Protein AF-A0A1F8WLN4-F1 (afdb_monomer_lite)

Sequence (197 aa):
MEDIPQSSESMKDILDIENIVLFLWPKVLLFVFGILALLLSIFLIIKIFQFLKNRKKKILSLSPLEQSLKRLSKIGINLLINSPQPPLKLRGGKGELCHSVYFELSEILREYLDRAYSFPAMEKSTSEIKELFITNKPIALSNEIIGELVSFFEKADQIKFAGQPSDNEGIKVDMEKIKNIIICLDGLLKKDISKHS

Foldseek 3Di:
DDDDDDDDDDPDDPPDPPPPPPPCVVVVVVVVVVVVVVVVVVVVVVVVVVVVVVVVVVCVPDDLLRNLVVLLVVLVVCLVVPPDDWDPDDPDTQLVNLQVLLVSLQVSLQSSCCVLQVQNSVVDQLVVSLVCCVVVNRPLDDPVLSVVNSVSSVVSCCSNPVVDHDDPVRSVVVSVVSSVSSVVSVVSSVVVVVVVD

Secondary structure (DSSP, 8-state):
--------S---------S-HHHHHHHHHHHHHHHHHHHHHHHHHHHHHHHHHHHHHHHHTS-HHHHHHHHHHHHHHHHHHT-SS----SSSTTHHHHHHHHHHHHHHHHHHHHHHH----TTS-HHHHHHHHHHS--TT--HHHHHHHHHHHHHHHHHHHS-----HHHHHHHHHHHHHHHHHHHHHHHHHHHH--

Radius of gyration: 35.45 Å; chains: 1; bounding box: 85×56×110 Å

pLDDT: mean 76.4, std 16.71, range [37.34, 94.06]

Structure (mmCIF, N/CA/C/O backbone):
data_AF-A0A1F8WLN4-F1
#
_entry.id   AF-A0A1F8WLN4-F1
#
loop_
_atom_site.group_PDB
_atom_site.id
_atom_site.type_symbol
_atom_site.label_atom_id
_atom_site.label_alt_id
_atom_site.label_comp_id
_atom_site.label_asym_id
_atom_site.label_entity_id
_atom_site.label_seq_id
_atom_site.pdbx_PDB_ins_code
_atom_site.Cartn_x
_atom_site.Cartn_y
_atom_site.Cartn_z
_atom_site.occupancy
_atom_site.B_iso_or_equiv
_atom_site.auth_seq_id
_atom_site.auth_comp_id
_atom_site.auth_asym_id
_atom_site.auth_atom_id
_atom_site.pdbx_PDB_model_num
ATOM 1 N N . MET A 1 1 ? 66.131 10.524 -94.915 1.00 39.38 1 MET A N 1
ATOM 2 C CA . MET A 1 1 ? 65.017 11.434 -95.209 1.00 39.38 1 MET A CA 1
ATOM 3 C C . MET A 1 1 ? 63.794 10.552 -95.405 1.00 39.38 1 MET A C 1
ATOM 5 O O . MET A 1 1 ? 63.624 10.016 -96.490 1.00 39.38 1 MET A O 1
ATOM 9 N N . GLU A 1 2 ? 63.225 10.028 -94.312 1.00 43.66 2 GLU A N 1
ATOM 10 C CA . GLU A 1 2 ? 62.255 10.722 -93.415 1.00 43.66 2 GLU A CA 1
ATOM 11 C C . GLU A 1 2 ? 60.935 10.946 -94.179 1.00 43.66 2 GLU A C 1
ATOM 13 O O . GLU A 1 2 ? 60.970 11.536 -95.251 1.00 43.66 2 GLU A O 1
ATOM 18 N N . ASP A 1 3 ? 59.752 10.470 -93.777 1.00 46.53 3 ASP A N 1
ATOM 19 C CA . ASP A 1 3 ? 59.276 9.909 -92.505 1.00 46.53 3 ASP A CA 1
ATOM 20 C C . ASP A 1 3 ? 58.036 9.005 -92.716 1.00 46.53 3 ASP A C 1
ATOM 22 O O . ASP A 1 3 ? 57.277 9.162 -93.671 1.00 46.53 3 ASP A O 1
ATOM 26 N N . ILE A 1 4 ? 57.824 8.072 -91.781 1.00 48.16 4 ILE A N 1
ATOM 27 C CA . ILE A 1 4 ? 56.583 7.307 -91.509 1.00 48.16 4 ILE A CA 1
ATOM 28 C C . ILE A 1 4 ? 55.857 8.100 -90.386 1.00 48.16 4 ILE A C 1
ATOM 30 O O . ILE A 1 4 ? 56.563 8.539 -89.477 1.00 48.16 4 ILE A O 1
ATOM 34 N N . PRO A 1 5 ? 54.505 8.270 -90.356 1.00 48.41 5 PRO A N 1
ATOM 35 C CA . PRO A 1 5 ? 53.699 7.131 -89.940 1.00 48.41 5 PRO A CA 1
ATOM 36 C C . PRO A 1 5 ? 52.283 6.899 -90.470 1.00 48.41 5 PRO A C 1
ATOM 38 O O . PRO A 1 5 ? 51.483 7.783 -90.751 1.00 48.41 5 PRO A O 1
ATOM 41 N N . GLN A 1 6 ? 52.010 5.592 -90.482 1.00 50.81 6 GLN A N 1
ATOM 42 C CA . GLN A 1 6 ? 50.723 4.930 -90.351 1.00 50.81 6 GLN A CA 1
ATOM 43 C C . GLN A 1 6 ? 49.956 5.397 -89.103 1.00 50.81 6 GLN A C 1
ATOM 45 O O . GLN A 1 6 ? 50.504 5.414 -88.005 1.00 50.81 6 GLN A O 1
ATOM 50 N N . SER A 1 7 ? 48.647 5.596 -89.223 1.00 45.06 7 SER A N 1
ATOM 51 C CA . SER A 1 7 ? 47.646 4.616 -88.765 1.00 45.06 7 SER A CA 1
ATOM 52 C C . SER A 1 7 ? 46.314 5.279 -88.399 1.00 45.06 7 SER A C 1
ATOM 54 O O . SER A 1 7 ? 46.259 6.380 -87.858 1.00 45.06 7 SER A O 1
ATOM 56 N N . SER A 1 8 ? 45.250 4.520 -88.671 1.00 45.66 8 SER A N 1
ATOM 57 C CA . SER A 1 8 ? 43.902 4.616 -88.101 1.00 45.66 8 SER A CA 1
ATOM 58 C C . SER A 1 8 ? 43.092 5.891 -88.364 1.00 45.66 8 SER A C 1
ATOM 60 O O . SER A 1 8 ? 42.909 6.735 -87.492 1.00 45.66 8 SER A O 1
ATOM 62 N N . GLU A 1 9 ? 42.441 5.920 -89.530 1.00 55.75 9 GLU A N 1
ATOM 63 C CA . GLU A 1 9 ? 41.018 6.277 -89.559 1.00 55.75 9 GLU A CA 1
ATOM 64 C C . GLU A 1 9 ? 40.248 5.381 -88.569 1.00 55.75 9 GLU A C 1
ATOM 66 O O . GLU A 1 9 ? 40.586 4.210 -88.391 1.00 55.75 9 GLU A O 1
ATOM 71 N N . SER A 1 10 ? 39.196 5.926 -87.954 1.00 52.31 10 SER A N 1
ATOM 72 C CA . SER A 1 10 ? 38.382 5.320 -86.889 1.00 52.31 10 SER A CA 1
ATOM 73 C C . SER A 1 10 ? 38.972 5.414 -85.473 1.00 52.31 10 SER A C 1
ATOM 75 O O . SER A 1 10 ? 39.131 4.412 -84.769 1.00 52.31 10 SER A O 1
ATOM 77 N N . MET A 1 11 ? 39.136 6.642 -84.976 1.00 49.78 11 MET A N 1
ATOM 78 C CA . MET A 1 11 ? 38.831 6.867 -83.562 1.00 49.78 11 MET A CA 1
ATOM 79 C C . MET A 1 11 ? 37.316 6.749 -83.388 1.00 49.78 11 MET A C 1
ATOM 81 O O . MET A 1 11 ? 36.548 7.513 -83.969 1.00 49.78 11 MET A O 1
ATOM 85 N N . LYS A 1 12 ? 36.901 5.728 -82.636 1.00 52.25 12 LYS A N 1
ATOM 86 C CA . LYS A 1 12 ? 35.524 5.551 -82.180 1.00 52.25 12 LYS A CA 1
ATOM 87 C C . LYS A 1 12 ? 35.079 6.806 -81.442 1.00 52.25 12 LYS A C 1
ATOM 89 O O . LYS A 1 12 ? 35.790 7.279 -80.559 1.00 52.25 12 LYS A O 1
ATOM 94 N N . ASP A 1 13 ? 33.889 7.252 -81.819 1.00 55.62 13 ASP A N 1
ATOM 95 C CA . ASP A 1 13 ? 33.023 8.169 -81.095 1.00 55.62 13 ASP A CA 1
ATOM 96 C C . ASP A 1 13 ? 33.215 7.983 -79.581 1.00 55.62 13 ASP A C 1
ATOM 98 O O . ASP A 1 13 ? 32.913 6.920 -79.021 1.00 55.62 13 ASP A O 1
ATOM 102 N N . ILE A 1 14 ? 33.830 8.972 -78.934 1.00 54.84 14 ILE A N 1
ATOM 103 C CA . ILE A 1 14 ? 33.921 8.999 -77.480 1.00 54.84 14 ILE A CA 1
ATOM 104 C C . ILE A 1 14 ? 32.520 9.396 -77.046 1.00 54.84 14 ILE A C 1
ATOM 106 O O . ILE A 1 14 ? 32.170 10.571 -77.088 1.00 54.84 14 ILE A O 1
ATOM 110 N N . LEU A 1 15 ? 31.710 8.392 -76.707 1.00 59.88 15 LEU A N 1
ATOM 111 C CA . LEU A 1 15 ? 30.407 8.592 -76.088 1.00 59.88 15 LEU A CA 1
ATOM 112 C C . LEU A 1 15 ? 30.557 9.627 -74.976 1.00 59.88 15 LEU A C 1
ATOM 114 O O . LEU A 1 15 ? 31.336 9.429 -74.040 1.00 59.88 15 LEU A O 1
ATOM 118 N N . ASP A 1 16 ? 29.812 10.717 -75.117 1.00 57.31 16 ASP A N 1
ATOM 119 C CA . ASP A 1 16 ? 29.669 11.741 -74.100 1.00 57.31 16 ASP A CA 1
ATOM 120 C C . ASP A 1 16 ? 29.210 11.032 -72.818 1.00 57.31 16 ASP A C 1
ATOM 122 O O . ASP A 1 16 ? 28.123 10.446 -72.762 1.00 57.31 16 ASP A O 1
ATOM 126 N N . ILE A 1 17 ? 30.075 10.982 -71.802 1.00 61.81 17 ILE A N 1
ATOM 127 C CA . ILE A 1 17 ? 29.705 10.441 -70.495 1.00 61.81 17 ILE A CA 1
ATOM 128 C C . ILE A 1 17 ? 28.880 11.538 -69.836 1.00 61.81 17 ILE A C 1
ATOM 130 O O . ILE A 1 17 ? 29.380 12.362 -69.068 1.00 61.81 17 ILE A O 1
ATOM 134 N N . GLU A 1 18 ? 27.602 11.567 -70.204 1.00 59.31 18 GLU A N 1
ATOM 135 C CA . GLU A 1 18 ? 26.587 12.391 -69.575 1.00 59.31 18 GLU A CA 1
ATOM 136 C C . GLU A 1 18 ? 26.700 12.208 -68.053 1.00 59.31 18 GLU A C 1
ATOM 138 O O . GLU A 1 18 ? 26.890 11.093 -67.556 1.00 59.31 18 GLU A O 1
ATOM 143 N N . ASN A 1 19 ? 26.650 13.321 -67.316 1.00 58.06 19 ASN A N 1
ATOM 144 C CA . ASN A 1 19 ? 26.831 13.440 -65.865 1.00 58.06 19 ASN A CA 1
ATOM 145 C C . ASN A 1 19 ? 25.764 12.669 -65.050 1.00 58.06 19 ASN A C 1
ATOM 147 O O . ASN A 1 19 ? 25.019 13.238 -64.254 1.00 58.06 19 ASN A O 1
ATOM 151 N N . ILE A 1 20 ? 25.689 11.351 -65.202 1.00 54.50 20 ILE A N 1
ATOM 152 C CA . ILE A 1 20 ? 24.698 10.480 -64.561 1.00 54.50 20 ILE A CA 1
ATOM 153 C C . ILE A 1 20 ? 25.160 10.092 -63.145 1.00 54.50 20 ILE A C 1
ATOM 155 O O . ILE A 1 20 ? 24.349 9.794 -62.267 1.00 54.50 20 ILE A O 1
ATOM 159 N N . VAL A 1 21 ? 26.465 10.171 -62.866 1.00 54.91 21 VAL A N 1
ATOM 160 C CA . VAL A 1 21 ? 27.050 9.785 -61.571 1.00 54.91 21 VAL A CA 1
ATOM 161 C C . VAL A 1 21 ? 26.859 10.813 -60.452 1.00 54.91 21 VAL A C 1
ATOM 163 O O . VAL A 1 21 ? 26.882 10.425 -59.289 1.00 54.91 21 VAL A O 1
ATOM 166 N N . LEU A 1 22 ? 26.600 12.091 -60.744 1.00 54.12 22 LEU A N 1
ATOM 167 C CA . LEU A 1 22 ? 26.507 13.133 -59.704 1.00 54.12 22 LEU A CA 1
ATOM 168 C C . LEU A 1 22 ? 25.115 13.266 -59.053 1.00 54.12 22 LEU A C 1
ATOM 170 O O . LEU A 1 22 ? 25.001 13.838 -57.971 1.00 54.12 22 LEU A O 1
ATOM 174 N N . PHE A 1 23 ? 24.053 12.713 -59.651 1.00 55.66 23 PHE A N 1
ATOM 175 C CA . PHE A 1 23 ? 22.672 12.953 -59.197 1.00 55.66 23 PHE A CA 1
ATOM 176 C C . PHE A 1 23 ? 22.103 11.881 -58.244 1.00 55.66 23 PHE A C 1
ATOM 178 O O . PHE A 1 23 ? 21.198 12.167 -57.456 1.00 55.66 23 PHE A O 1
ATOM 185 N N . LEU A 1 24 ? 22.617 10.644 -58.274 1.00 57.72 24 LEU A N 1
ATOM 186 C CA . LEU A 1 24 ? 22.038 9.524 -57.509 1.00 57.72 24 LEU A CA 1
ATOM 187 C C . LEU A 1 24 ? 22.636 9.336 -56.106 1.00 57.72 24 LEU A C 1
ATOM 189 O O . LEU A 1 24 ? 21.955 8.824 -55.217 1.00 57.72 24 LEU A O 1
ATOM 193 N N . TRP A 1 25 ? 23.868 9.783 -55.871 1.00 65.69 25 TRP A N 1
ATOM 194 C CA . TRP A 1 25 ? 24.567 9.593 -54.596 1.00 65.69 25 TRP A CA 1
ATOM 195 C C . TRP A 1 25 ? 23.862 10.217 -53.381 1.00 65.69 25 TRP A C 1
ATOM 197 O O . TRP A 1 25 ? 23.725 9.511 -52.381 1.00 65.69 25 TRP A O 1
ATOM 207 N N . PRO A 1 26 ? 23.329 11.459 -53.420 1.00 77.25 26 PRO A N 1
ATOM 208 C CA . PRO A 1 26 ? 22.649 12.026 -52.251 1.00 77.25 26 PRO A C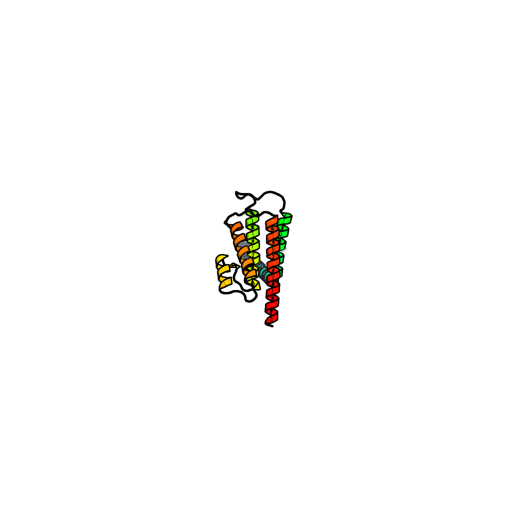A 1
ATOM 209 C C . PRO A 1 26 ? 21.343 11.293 -51.906 1.00 77.25 26 PRO A C 1
ATOM 211 O O . PRO A 1 26 ? 20.991 11.185 -50.732 1.00 77.25 26 PRO A O 1
ATOM 214 N N . LYS A 1 27 ? 20.643 10.734 -52.904 1.00 79.31 27 LYS A N 1
ATOM 215 C CA . LYS A 1 27 ? 19.419 9.944 -52.687 1.00 79.31 27 LYS A CA 1
ATOM 216 C C . LYS A 1 27 ? 19.729 8.581 -52.071 1.00 79.31 27 LYS A C 1
ATOM 218 O O . LYS A 1 27 ? 19.024 8.157 -51.160 1.00 79.31 27 LYS A O 1
ATOM 223 N N . VAL A 1 28 ? 20.804 7.928 -52.518 1.00 81.44 28 VAL A N 1
ATOM 224 C CA . VAL A 1 28 ? 21.292 6.676 -51.915 1.00 81.44 28 VAL A CA 1
ATOM 225 C C . VAL A 1 28 ? 21.735 6.914 -50.470 1.00 81.44 28 VAL A C 1
ATOM 227 O O . VAL A 1 28 ? 21.377 6.140 -49.587 1.00 81.44 28 VAL A O 1
ATOM 230 N N . LEU A 1 29 ? 22.436 8.017 -50.200 1.00 81.94 29 LEU A N 1
ATOM 231 C CA . LEU A 1 29 ? 22.879 8.376 -48.853 1.00 81.94 29 LEU A CA 1
ATOM 232 C C . LEU A 1 29 ? 21.683 8.632 -47.919 1.00 81.94 29 LEU A C 1
ATOM 234 O O . LEU A 1 29 ? 21.629 8.069 -46.828 1.00 81.94 29 LEU A O 1
ATOM 238 N N . LEU A 1 30 ? 20.675 9.389 -48.371 1.00 82.12 30 LEU A N 1
ATOM 239 C CA . LEU A 1 30 ? 19.419 9.589 -47.633 1.00 82.12 30 LEU A CA 1
ATOM 240 C C . LEU A 1 30 ? 18.671 8.278 -47.370 1.00 82.12 30 LEU A C 1
ATOM 242 O O . LEU A 1 30 ? 18.137 8.092 -46.279 1.00 82.12 30 LEU A O 1
ATOM 246 N N . PHE A 1 31 ? 18.653 7.358 -48.335 1.00 86.56 31 PHE A N 1
ATOM 247 C CA . PHE A 1 31 ? 18.027 6.048 -48.169 1.00 86.56 31 PHE A CA 1
ATOM 248 C C . PHE A 1 31 ? 18.745 5.208 -47.102 1.00 86.56 31 PHE A C 1
ATOM 250 O O . PHE A 1 31 ? 18.096 4.658 -46.213 1.00 86.56 31 PHE A O 1
ATOM 257 N N . VAL A 1 32 ? 20.082 5.181 -47.116 1.00 87.12 32 VAL A N 1
ATOM 258 C CA . VAL A 1 32 ? 20.896 4.493 -46.097 1.00 87.12 32 VAL A CA 1
ATOM 259 C C . VAL A 1 32 ? 20.683 5.104 -44.708 1.00 87.12 32 VAL A C 1
ATOM 261 O O . VAL A 1 32 ? 20.468 4.367 -43.744 1.00 87.12 32 VAL A O 1
ATOM 264 N N . PHE A 1 33 ? 20.665 6.435 -44.593 1.00 89.50 33 PHE A N 1
ATOM 265 C CA . PHE A 1 33 ? 20.349 7.118 -43.333 1.00 89.50 33 PHE A CA 1
ATOM 266 C C . PHE A 1 33 ? 18.913 6.850 -42.864 1.00 89.50 33 PHE A C 1
ATOM 268 O O . PHE A 1 33 ? 18.690 6.685 -41.666 1.00 89.50 33 PHE A O 1
ATOM 275 N N . GLY A 1 34 ? 17.953 6.746 -43.786 1.00 89.50 34 GLY A N 1
ATOM 276 C CA . GLY A 1 34 ? 16.571 6.375 -43.483 1.00 89.50 34 GLY A CA 1
ATOM 277 C C . GLY A 1 34 ? 16.460 4.970 -42.892 1.00 89.50 34 GLY A C 1
ATOM 278 O O . GLY A 1 34 ? 15.802 4.784 -41.868 1.00 89.50 34 GLY A O 1
ATOM 279 N N . ILE A 1 35 ? 17.163 3.992 -43.472 1.00 90.12 35 ILE A N 1
ATOM 280 C CA . ILE A 1 35 ? 17.227 2.623 -42.933 1.00 90.12 35 ILE A CA 1
ATOM 281 C C . ILE A 1 35 ? 17.909 2.615 -41.563 1.00 90.12 35 ILE A C 1
ATOM 283 O O . ILE A 1 35 ? 17.424 1.967 -40.636 1.00 90.12 35 ILE A O 1
ATOM 287 N N . LEU A 1 36 ? 19.007 3.356 -41.404 1.00 91.88 36 LEU A N 1
ATOM 288 C CA . LEU A 1 36 ? 19.727 3.435 -40.136 1.00 91.88 36 LEU A CA 1
ATOM 289 C C . LEU A 1 36 ? 18.862 4.060 -39.030 1.00 91.88 36 LEU A C 1
ATOM 291 O O . LEU A 1 36 ? 18.822 3.542 -37.915 1.00 91.88 36 LEU A O 1
ATOM 295 N N . ALA A 1 37 ? 18.116 5.121 -39.346 1.00 89.69 37 ALA A N 1
ATOM 296 C CA . ALA A 1 37 ? 17.169 5.750 -38.430 1.00 89.69 37 ALA A CA 1
ATOM 297 C C . ALA A 1 37 ? 16.009 4.809 -38.063 1.00 89.69 37 ALA A C 1
ATOM 299 O O . ALA A 1 37 ? 15.612 4.744 -36.897 1.00 89.69 37 ALA A O 1
ATOM 300 N N . LEU A 1 38 ? 15.503 4.033 -39.028 1.00 92.62 38 LEU A N 1
ATOM 301 C CA . LEU A 1 38 ? 14.469 3.023 -38.795 1.00 92.62 38 LEU A CA 1
ATOM 302 C C . LEU A 1 38 ? 14.967 1.923 -37.843 1.00 92.62 38 LEU A C 1
ATOM 304 O O . LEU A 1 38 ? 14.292 1.603 -36.864 1.00 92.62 38 LEU A O 1
ATOM 308 N N . LEU A 1 39 ? 16.167 1.387 -38.085 1.00 91.94 39 LEU A N 1
ATOM 309 C CA . LEU A 1 39 ? 16.792 0.372 -37.230 1.00 91.94 39 LEU A CA 1
ATOM 310 C C . LEU A 1 39 ? 17.029 0.896 -35.809 1.00 91.94 39 LEU A C 1
ATOM 312 O O . LEU A 1 39 ? 16.748 0.192 -34.837 1.00 91.94 39 LEU A O 1
ATOM 316 N N . LEU A 1 40 ? 17.490 2.142 -35.678 1.00 92.81 40 LEU A N 1
ATOM 317 C CA . LEU A 1 40 ? 17.716 2.775 -34.380 1.00 92.81 40 LEU A CA 1
ATOM 318 C C . LEU A 1 40 ? 16.400 2.990 -33.615 1.00 92.81 40 LEU A C 1
ATOM 320 O O . LEU A 1 40 ? 16.332 2.720 -32.415 1.00 92.81 40 LEU A O 1
ATOM 324 N N . SER A 1 41 ? 15.342 3.410 -34.313 1.00 87.81 41 SER A N 1
ATOM 325 C CA . SER A 1 41 ? 13.995 3.564 -33.751 1.00 87.81 41 SER A CA 1
ATOM 326 C C . SER A 1 41 ? 13.441 2.229 -33.237 1.00 87.81 41 SER A C 1
ATOM 328 O O . SER A 1 41 ? 13.020 2.129 -32.082 1.00 87.81 41 SER A O 1
ATOM 330 N N . ILE A 1 42 ? 13.544 1.160 -34.036 1.00 90.81 42 ILE A N 1
ATOM 331 C CA . ILE A 1 42 ? 13.131 -0.197 -33.641 1.00 90.81 42 ILE A CA 1
ATOM 332 C C . ILE A 1 42 ? 13.920 -0.674 -32.412 1.00 90.81 42 ILE A C 1
ATOM 334 O O . ILE A 1 42 ? 13.339 -1.201 -31.459 1.00 90.81 42 ILE A O 1
ATOM 338 N N . PHE A 1 43 ? 15.234 -0.450 -32.391 1.00 93.12 43 PHE A N 1
ATOM 339 C CA . PHE A 1 43 ? 16.090 -0.810 -31.262 1.00 93.12 43 PHE A CA 1
ATOM 340 C C . PHE A 1 43 ? 15.685 -0.093 -29.961 1.00 93.12 43 PHE A C 1
ATOM 342 O O . PHE A 1 43 ? 15.587 -0.729 -28.904 1.00 93.12 43 PHE A O 1
ATOM 349 N N . LEU A 1 44 ? 15.397 1.211 -30.034 1.00 90.94 44 LEU A N 1
ATOM 350 C CA . LEU A 1 44 ? 14.914 2.013 -28.904 1.00 90.94 44 LEU A CA 1
ATOM 351 C C . LEU A 1 44 ? 13.573 1.493 -28.370 1.00 90.94 44 LEU A C 1
ATOM 353 O O . LEU A 1 44 ? 13.432 1.301 -27.159 1.00 90.94 44 LEU A O 1
ATOM 357 N N . ILE A 1 45 ? 12.621 1.188 -29.257 1.00 87.56 45 ILE A N 1
ATOM 358 C CA . ILE A 1 45 ? 11.306 0.636 -28.891 1.00 87.56 45 ILE A CA 1
ATOM 359 C C . ILE A 1 45 ? 11.465 -0.697 -28.143 1.00 87.56 45 ILE A C 1
ATOM 361 O O . ILE A 1 45 ? 10.880 -0.880 -27.071 1.00 87.56 45 ILE A O 1
ATOM 365 N N . ILE A 1 46 ? 12.311 -1.606 -28.641 1.00 86.69 46 ILE A N 1
ATOM 366 C CA . ILE A 1 46 ? 12.586 -2.898 -27.990 1.00 86.69 46 ILE A CA 1
ATOM 367 C C . ILE A 1 46 ? 13.204 -2.693 -26.600 1.00 86.69 46 ILE A C 1
ATOM 369 O O . ILE A 1 46 ? 12.798 -3.354 -25.638 1.00 86.69 46 ILE A O 1
ATOM 373 N N . LYS A 1 47 ? 14.169 -1.777 -26.459 1.00 88.00 47 LYS A N 1
ATOM 374 C CA . LYS A 1 47 ? 14.810 -1.469 -25.169 1.00 88.00 47 LYS A CA 1
ATOM 375 C C . LYS A 1 47 ? 13.818 -0.909 -24.151 1.00 88.00 47 LYS A C 1
ATOM 377 O O . LYS A 1 47 ? 13.823 -1.364 -23.005 1.00 88.00 47 LYS A O 1
ATOM 382 N N . ILE A 1 48 ? 12.947 0.012 -24.561 1.00 81.81 48 ILE A N 1
ATOM 383 C CA . ILE A 1 48 ? 11.886 0.579 -23.714 1.00 81.81 48 ILE A CA 1
ATOM 384 C C . ILE A 1 48 ? 10.915 -0.521 -23.273 1.00 81.81 48 ILE A C 1
ATOM 386 O O . ILE A 1 48 ? 10.615 -0.644 -22.082 1.00 81.81 48 ILE A O 1
ATOM 390 N N . PHE A 1 49 ? 10.482 -1.377 -24.202 1.00 81.44 49 PHE A N 1
ATOM 391 C CA . PHE A 1 49 ? 9.559 -2.471 -23.904 1.00 81.44 49 PHE A CA 1
ATOM 392 C C . PHE A 1 49 ? 10.165 -3.494 -22.930 1.00 81.44 49 PHE A C 1
ATOM 394 O O . PHE A 1 49 ? 9.515 -3.907 -21.965 1.00 81.44 49 PHE A O 1
ATOM 401 N N . GLN A 1 50 ? 11.438 -3.860 -23.114 1.00 67.31 50 GLN A N 1
ATOM 402 C CA . GLN A 1 50 ? 12.155 -4.734 -22.181 1.00 67.31 50 GLN A CA 1
ATOM 403 C C . GLN A 1 50 ? 12.331 -4.091 -20.801 1.00 67.31 50 GLN A C 1
ATOM 405 O O . GLN A 1 50 ? 12.142 -4.764 -19.787 1.00 67.31 50 GLN A O 1
ATOM 410 N N . PHE A 1 51 ? 12.635 -2.793 -20.734 1.00 66.06 51 PHE A N 1
ATOM 411 C CA . PHE A 1 51 ? 12.762 -2.075 -19.466 1.00 66.06 51 PHE A CA 1
ATOM 412 C C . PHE A 1 51 ? 11.439 -2.064 -18.685 1.00 66.06 51 PHE A C 1
ATOM 414 O O . PHE A 1 51 ? 11.419 -2.390 -17.496 1.00 66.06 51 PHE A O 1
ATOM 421 N N . LEU A 1 52 ? 10.320 -1.789 -19.362 1.00 60.44 52 LEU A N 1
ATOM 422 C CA . LEU A 1 52 ? 8.975 -1.846 -18.778 1.00 60.44 52 LEU A CA 1
ATOM 423 C C . LEU A 1 52 ? 8.620 -3.264 -18.299 1.00 60.44 52 LEU A C 1
ATOM 425 O O . LEU A 1 52 ? 8.128 -3.434 -17.181 1.00 60.44 52 LEU A O 1
ATOM 429 N N . LYS A 1 53 ? 8.920 -4.303 -19.091 1.00 53.88 53 LYS A N 1
ATOM 430 C CA . LYS A 1 53 ? 8.674 -5.708 -18.714 1.00 53.88 53 LYS A CA 1
ATOM 431 C C . LYS A 1 53 ? 9.520 -6.142 -17.512 1.00 53.88 53 LYS A C 1
ATOM 433 O O . LYS A 1 53 ? 9.016 -6.828 -16.626 1.00 53.88 53 LYS A O 1
ATOM 438 N N . ASN A 1 54 ? 10.776 -5.707 -17.438 1.00 48.75 54 ASN A N 1
ATOM 439 C CA . ASN A 1 54 ? 11.690 -6.040 -16.341 1.00 48.75 54 ASN A CA 1
ATOM 440 C C . ASN A 1 54 ? 11.315 -5.332 -15.032 1.00 48.75 54 ASN A C 1
ATOM 442 O O . ASN A 1 54 ? 11.448 -5.924 -13.961 1.00 48.75 54 ASN A O 1
ATOM 446 N N . ARG A 1 55 ? 10.771 -4.109 -15.100 1.00 49.62 55 ARG A N 1
ATOM 447 C CA . ARG A 1 55 ? 10.165 -3.427 -13.942 1.00 49.62 55 ARG A CA 1
ATOM 448 C C . ARG A 1 55 ? 8.980 -4.224 -13.397 1.00 49.62 55 ARG A C 1
ATOM 450 O O . ARG A 1 55 ? 8.955 -4.503 -12.203 1.00 49.62 55 ARG A O 1
ATOM 457 N N . LYS A 1 56 ? 8.059 -4.652 -14.270 1.00 44.34 56 LYS A N 1
ATOM 458 C CA . LYS A 1 56 ? 6.901 -5.477 -13.885 1.00 44.34 56 LYS A CA 1
ATOM 459 C C . LYS A 1 56 ? 7.337 -6.806 -13.260 1.00 44.34 56 LYS A C 1
ATOM 461 O O . LYS A 1 56 ? 6.874 -7.136 -12.179 1.00 44.34 56 LYS A O 1
ATOM 466 N N . LYS A 1 57 ? 8.298 -7.515 -13.866 1.00 48.84 57 LYS A N 1
ATOM 467 C CA . LYS A 1 57 ? 8.852 -8.770 -13.319 1.00 48.84 57 LYS A CA 1
ATOM 468 C C . LYS A 1 57 ? 9.514 -8.596 -11.950 1.00 48.84 57 LYS A C 1
ATOM 470 O O . LYS A 1 57 ? 9.317 -9.437 -11.088 1.00 48.84 57 LYS A O 1
ATOM 475 N N . LYS A 1 58 ? 10.263 -7.509 -11.734 1.00 49.88 58 LYS A N 1
ATOM 476 C CA . LYS A 1 58 ? 10.901 -7.217 -10.438 1.00 49.88 58 LYS A CA 1
ATOM 477 C C . LYS A 1 58 ? 9.889 -6.828 -9.353 1.00 49.88 58 LYS A C 1
ATOM 479 O O . LYS A 1 58 ? 10.140 -7.045 -8.176 1.00 49.88 58 LYS A O 1
ATOM 484 N N . ILE A 1 59 ? 8.763 -6.232 -9.745 1.00 50.94 59 ILE A N 1
ATOM 485 C CA . ILE A 1 59 ? 7.639 -5.948 -8.845 1.00 50.94 59 ILE A CA 1
ATOM 486 C C . ILE A 1 59 ? 6.882 -7.242 -8.505 1.00 50.94 59 ILE A C 1
ATOM 488 O O . ILE A 1 59 ? 6.538 -7.439 -7.349 1.00 50.94 59 ILE A O 1
ATOM 492 N N . LEU A 1 60 ? 6.697 -8.137 -9.482 1.0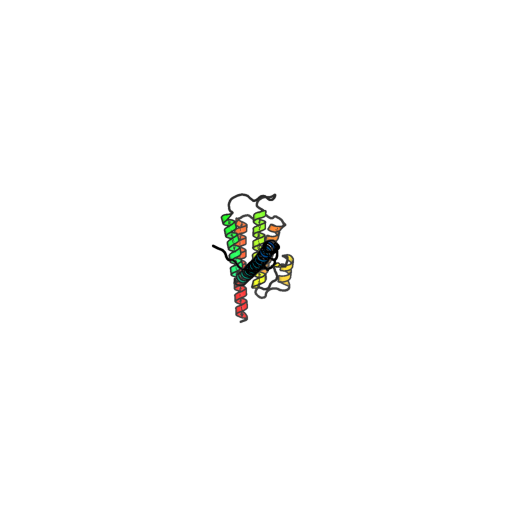0 55.22 60 LEU A N 1
ATOM 493 C CA . LEU A 1 60 ? 6.081 -9.461 -9.314 1.00 55.22 60 LEU A CA 1
ATOM 494 C C . LEU A 1 60 ? 6.964 -10.464 -8.549 1.00 55.22 60 LEU A C 1
ATOM 496 O O . LEU A 1 60 ? 6.444 -11.436 -8.019 1.00 55.22 60 LEU A O 1
ATOM 500 N N . SER A 1 61 ? 8.287 -10.264 -8.508 1.00 59.28 61 SER A N 1
ATOM 501 C CA . SER A 1 61 ? 9.213 -11.166 -7.808 1.00 59.28 61 SER A CA 1
ATOM 502 C C . SER A 1 61 ? 9.332 -10.893 -6.310 1.00 59.28 61 SER A C 1
ATOM 504 O O . SER A 1 61 ? 9.869 -11.729 -5.593 1.00 59.28 61 SER A O 1
ATOM 506 N N . LEU A 1 62 ? 8.920 -9.711 -5.843 1.00 66.81 62 LEU A N 1
ATOM 507 C CA . LEU A 1 62 ? 8.933 -9.384 -4.419 1.00 66.81 62 LEU A CA 1
ATOM 508 C C . LEU A 1 62 ? 7.659 -9.927 -3.775 1.00 66.81 62 LEU A C 1
ATOM 510 O O . LEU A 1 62 ? 6.572 -9.776 -4.334 1.00 66.81 62 LEU A O 1
ATOM 514 N N . SER A 1 63 ? 7.789 -10.511 -2.584 1.00 84.56 63 SER A N 1
ATOM 515 C CA . SER A 1 63 ? 6.619 -10.874 -1.781 1.00 84.56 63 SER A CA 1
ATOM 516 C C . SER A 1 63 ? 5.769 -9.621 -1.504 1.00 84.56 63 SER A C 1
ATOM 518 O O . SER A 1 63 ? 6.348 -8.548 -1.278 1.00 84.56 63 SER A O 1
ATOM 520 N N . PRO A 1 64 ? 4.422 -9.719 -1.484 1.00 84.81 64 PRO A N 1
ATOM 521 C CA . PRO A 1 64 ? 3.546 -8.598 -1.147 1.00 84.81 64 PRO A CA 1
ATOM 522 C C . PRO A 1 64 ? 3.971 -7.867 0.132 1.00 84.81 64 PRO A C 1
ATOM 524 O O . PRO A 1 64 ? 3.992 -6.638 0.148 1.00 84.81 64 PRO A O 1
ATOM 527 N N . LEU A 1 65 ? 4.398 -8.609 1.162 1.00 88.81 65 LEU A N 1
ATOM 528 C CA . LEU A 1 65 ? 4.917 -8.049 2.411 1.00 88.81 65 LEU A CA 1
ATOM 529 C C . LEU A 1 65 ? 6.178 -7.208 2.185 1.00 88.81 65 LEU A C 1
ATOM 531 O O . LEU A 1 65 ? 6.254 -6.061 2.621 1.00 88.81 65 LEU A O 1
ATOM 535 N N . GLU A 1 66 ? 7.176 -7.772 1.505 1.00 87.31 66 GLU A N 1
ATOM 536 C CA . GLU A 1 66 ? 8.467 -7.111 1.292 1.00 87.31 66 GLU A CA 1
ATOM 537 C C . GLU A 1 66 ? 8.294 -5.812 0.499 1.00 87.31 66 GLU A C 1
ATOM 539 O O . GLU A 1 66 ? 8.896 -4.783 0.817 1.00 87.31 66 GLU A O 1
ATOM 544 N N . GLN A 1 67 ? 7.427 -5.837 -0.513 1.00 88.12 67 GLN A N 1
ATOM 545 C CA . GLN A 1 67 ? 7.166 -4.678 -1.353 1.00 88.12 67 GLN A CA 1
ATOM 546 C C . GLN A 1 67 ? 6.442 -3.571 -0.568 1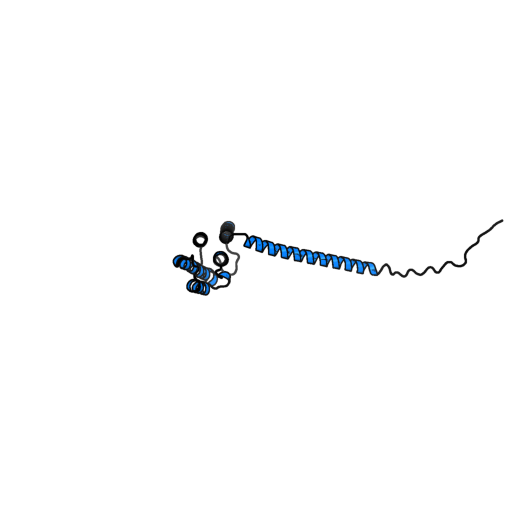.00 88.12 67 GLN A C 1
ATOM 548 O O . GLN A 1 67 ? 6.861 -2.411 -0.643 1.00 88.12 67 GLN A O 1
ATOM 553 N N . SER A 1 68 ? 5.458 -3.919 0.267 1.00 88.56 68 SER A N 1
ATOM 554 C CA . SER A 1 68 ? 4.776 -2.960 1.143 1.00 88.56 68 SER A CA 1
ATOM 555 C C . SER A 1 68 ? 5.703 -2.362 2.204 1.00 88.56 68 SER A C 1
ATOM 557 O O . SER A 1 68 ? 5.746 -1.140 2.359 1.00 88.56 68 SER A O 1
ATOM 559 N N . LEU A 1 69 ? 6.520 -3.179 2.879 1.00 89.31 69 LEU A N 1
ATOM 560 C CA . LEU A 1 69 ? 7.494 -2.699 3.871 1.00 89.31 69 LEU A CA 1
ATOM 561 C C . LEU A 1 69 ? 8.546 -1.780 3.245 1.00 89.31 69 LEU A C 1
ATOM 563 O O . LEU A 1 69 ? 8.916 -0.761 3.830 1.00 89.31 69 LEU A O 1
ATOM 567 N N . LYS A 1 70 ? 9.003 -2.097 2.031 1.00 88.50 70 LYS A N 1
ATOM 568 C CA . LYS A 1 70 ? 9.944 -1.258 1.285 1.00 88.50 70 LYS A CA 1
ATOM 569 C C . LYS A 1 70 ? 9.343 0.089 0.883 1.00 88.50 70 LYS A C 1
ATOM 571 O O . LYS A 1 70 ? 10.053 1.094 0.866 1.00 88.50 70 LYS A O 1
ATOM 576 N N . ARG A 1 71 ? 8.056 0.132 0.525 1.00 88.12 71 ARG A N 1
ATOM 577 C CA . ARG A 1 71 ? 7.364 1.397 0.236 1.00 88.12 71 ARG A CA 1
ATOM 578 C C . ARG A 1 71 ? 7.170 2.220 1.511 1.00 88.12 71 ARG A C 1
ATOM 580 O O . ARG A 1 71 ? 7.503 3.401 1.506 1.00 88.12 71 ARG A O 1
ATOM 587 N N . LEU A 1 72 ? 6.754 1.595 2.614 1.00 87.50 72 LEU A N 1
ATOM 588 C CA . LEU A 1 72 ? 6.631 2.263 3.917 1.00 87.50 72 LEU A CA 1
ATOM 589 C C . LEU A 1 72 ? 7.958 2.859 4.396 1.00 87.50 72 LEU A C 1
ATOM 591 O O . LEU A 1 72 ? 7.998 4.012 4.825 1.00 87.50 72 LEU A O 1
ATOM 595 N N . SER A 1 73 ? 9.062 2.115 4.285 1.00 85.19 73 SER A N 1
ATOM 596 C CA . SER A 1 73 ? 10.377 2.623 4.688 1.00 85.19 73 SER A CA 1
ATOM 597 C C . SER A 1 73 ? 10.817 3.812 3.836 1.00 85.19 73 SER A C 1
ATOM 599 O O . SER A 1 73 ? 11.370 4.773 4.368 1.00 85.19 73 SER A O 1
ATOM 601 N N . LYS A 1 74 ? 10.501 3.809 2.535 1.00 84.75 74 LYS A N 1
ATOM 602 C CA . LYS A 1 74 ? 10.755 4.946 1.644 1.00 84.75 74 LYS A CA 1
ATOM 603 C C . LYS A 1 74 ? 9.983 6.199 2.072 1.00 84.75 74 LYS A C 1
ATOM 605 O O . LYS A 1 74 ? 10.572 7.277 2.072 1.00 84.75 74 LYS A O 1
ATOM 610 N N . ILE A 1 75 ? 8.714 6.068 2.469 1.00 80.88 75 ILE A N 1
ATOM 611 C CA . ILE A 1 75 ? 7.933 7.188 3.027 1.00 80.88 75 ILE A CA 1
ATOM 612 C C . ILE A 1 75 ? 8.619 7.724 4.284 1.00 80.88 75 ILE A C 1
ATOM 614 O O . ILE A 1 75 ? 8.824 8.929 4.401 1.00 80.88 75 ILE A O 1
ATOM 618 N N . GLY A 1 76 ? 9.031 6.835 5.191 1.00 73.31 76 GLY A N 1
ATOM 619 C CA . GLY A 1 76 ? 9.690 7.219 6.440 1.00 73.31 76 GLY A CA 1
ATOM 620 C C . GLY A 1 76 ? 10.990 7.979 6.187 1.00 73.31 76 GLY A C 1
ATOM 621 O O . GLY A 1 76 ? 11.204 9.044 6.754 1.00 73.31 76 GLY A O 1
ATOM 622 N N . ILE A 1 77 ? 11.820 7.487 5.266 1.00 65.56 77 ILE A N 1
ATOM 623 C CA . ILE A 1 77 ? 13.059 8.154 4.845 1.00 65.56 77 ILE A CA 1
ATOM 624 C C . ILE A 1 77 ? 12.760 9.526 4.230 1.00 65.56 77 ILE A C 1
ATOM 626 O O . ILE A 1 77 ? 13.411 10.501 4.588 1.00 65.56 77 ILE A O 1
ATOM 630 N N . ASN A 1 78 ? 11.758 9.634 3.355 1.00 70.38 78 ASN A N 1
ATOM 631 C CA . ASN A 1 78 ? 11.371 10.914 2.759 1.00 70.38 78 ASN A CA 1
ATOM 632 C C . ASN A 1 78 ? 10.867 11.911 3.812 1.00 70.38 78 ASN A C 1
ATOM 634 O O . ASN A 1 78 ? 11.187 13.092 3.727 1.00 70.38 78 ASN A O 1
ATOM 638 N N . LEU A 1 79 ? 10.114 11.451 4.814 1.00 72.00 79 LEU A N 1
ATOM 639 C CA . LEU A 1 79 ? 9.678 12.283 5.936 1.00 72.00 79 LEU A CA 1
ATOM 640 C C . LEU A 1 79 ? 10.854 12.739 6.804 1.00 72.00 79 LEU A C 1
ATOM 642 O O . LEU A 1 79 ? 10.857 13.876 7.261 1.00 72.00 79 LEU A O 1
ATOM 646 N N . LEU A 1 80 ? 11.852 11.880 7.023 1.00 62.91 80 LEU A N 1
ATOM 647 C CA . LEU A 1 80 ? 13.052 12.217 7.792 1.00 62.91 80 LEU A CA 1
ATOM 648 C C . LEU A 1 80 ? 13.957 13.206 7.045 1.00 62.91 80 LEU A C 1
ATOM 650 O O . LEU A 1 80 ? 14.417 14.173 7.643 1.00 62.91 80 LEU A O 1
ATOM 654 N N . ILE A 1 81 ? 14.192 12.986 5.747 1.00 61.03 81 ILE A N 1
ATOM 655 C CA . ILE A 1 81 ? 15.059 13.836 4.913 1.00 61.03 81 ILE A CA 1
ATOM 656 C C . ILE A 1 81 ? 14.421 15.209 4.672 1.00 61.03 81 ILE A C 1
ATOM 658 O O . ILE A 1 81 ? 15.115 16.220 4.714 1.00 61.03 81 ILE A O 1
ATOM 662 N N . ASN A 1 82 ? 13.104 15.267 4.454 1.00 61.59 82 ASN A N 1
ATOM 663 C CA . ASN A 1 82 ? 12.396 16.518 4.155 1.00 61.59 82 ASN A CA 1
ATOM 664 C C . ASN A 1 82 ? 11.899 17.259 5.411 1.00 61.59 82 ASN A C 1
ATOM 666 O O . ASN A 1 82 ? 11.081 18.172 5.313 1.00 61.59 82 ASN A O 1
ATOM 670 N N . SER A 1 83 ? 12.374 16.877 6.595 1.00 53.44 83 SER A N 1
ATOM 671 C CA . SER A 1 83 ? 12.056 17.536 7.861 1.00 53.44 83 SER A CA 1
ATOM 672 C C . SER A 1 83 ? 13.323 18.247 8.353 1.00 53.44 83 SER A C 1
ATOM 674 O O . SER A 1 83 ? 14.115 17.604 9.039 1.00 53.44 83 SER A O 1
ATOM 676 N N . PRO A 1 84 ? 13.580 19.527 7.994 1.00 52.38 84 PRO A N 1
ATOM 677 C CA . PRO A 1 84 ? 12.653 20.656 8.158 1.00 52.38 84 PRO A CA 1
ATOM 678 C C . PRO A 1 84 ? 12.556 21.602 6.936 1.00 52.38 84 PRO A C 1
ATOM 680 O O . PRO A 1 84 ? 13.501 21.702 6.163 1.00 52.38 84 PRO A O 1
ATOM 683 N N . GLN A 1 85 ? 11.447 22.358 6.848 1.00 40.47 85 GLN A N 1
ATOM 684 C CA . GLN A 1 85 ? 11.218 23.683 6.204 1.00 40.47 85 GLN A CA 1
ATOM 685 C C . GLN A 1 85 ? 9.861 23.724 5.446 1.00 40.47 85 GLN A C 1
ATOM 687 O O . GLN A 1 85 ? 9.395 22.699 4.951 1.00 40.47 85 GLN A O 1
ATOM 692 N N . PRO A 1 86 ? 9.162 24.881 5.437 1.00 42.44 86 PRO A N 1
ATOM 693 C CA . PRO A 1 86 ? 7.732 25.005 5.128 1.00 42.44 86 PRO A CA 1
ATOM 694 C C . PRO A 1 86 ? 7.419 24.842 3.622 1.00 42.44 86 PRO A C 1
ATOM 696 O O . PRO A 1 86 ? 8.324 24.841 2.792 1.00 42.44 86 PRO A O 1
ATOM 699 N N . PRO A 1 87 ? 6.135 24.660 3.259 1.00 40.50 87 PRO A N 1
ATOM 700 C CA . PRO A 1 87 ? 5.723 23.821 2.143 1.00 40.50 87 PRO A CA 1
ATOM 701 C C . PRO A 1 87 ? 5.943 24.484 0.784 1.00 40.50 87 PRO A C 1
ATOM 703 O O . PRO A 1 87 ? 5.800 25.702 0.638 1.00 40.50 87 PRO A O 1
ATOM 706 N N . LEU A 1 88 ? 6.199 23.647 -0.227 1.00 39.50 88 LEU A N 1
ATOM 707 C CA . LEU A 1 88 ? 5.878 23.969 -1.614 1.00 39.50 88 LEU A CA 1
ATOM 708 C C . LEU A 1 88 ? 4.422 24.430 -1.633 1.00 39.50 88 LEU A C 1
ATOM 710 O O . LEU A 1 88 ? 3.520 23.691 -1.273 1.00 39.50 88 LEU A O 1
ATOM 714 N N . LYS A 1 89 ? 4.235 25.717 -1.912 1.00 37.34 89 LYS A N 1
ATOM 715 C CA . LYS A 1 89 ? 2.951 26.397 -1.848 1.00 37.34 89 LYS A CA 1
ATOM 716 C C . LYS A 1 89 ? 2.107 25.989 -3.052 1.00 37.34 89 LYS A C 1
ATOM 718 O O . LYS A 1 89 ? 2.281 26.568 -4.122 1.00 37.34 89 LYS A O 1
ATOM 723 N N . LEU A 1 90 ? 1.089 25.165 -2.845 1.00 39.78 90 LEU A N 1
ATOM 724 C CA . LEU A 1 90 ? -0.212 25.444 -3.444 1.00 39.78 90 LEU A CA 1
ATOM 725 C C . LEU A 1 90 ? -1.152 25.845 -2.309 1.00 39.78 90 LEU A C 1
ATOM 727 O O . LEU A 1 90 ? -1.606 25.039 -1.515 1.00 39.78 90 LEU A O 1
ATOM 731 N N . ARG A 1 91 ? -1.376 27.155 -2.191 1.00 40.38 91 ARG A N 1
ATOM 732 C CA . ARG A 1 91 ? -2.539 27.760 -1.521 1.00 40.38 91 ARG A CA 1
ATOM 733 C C . ARG A 1 91 ? -3.022 27.086 -0.207 1.00 40.38 91 ARG A C 1
ATOM 735 O O . ARG A 1 91 ? -4.218 26.923 -0.027 1.00 40.38 91 ARG A O 1
ATOM 742 N N . GLY A 1 92 ? -2.130 26.757 0.735 1.00 41.59 92 GLY A N 1
ATOM 743 C CA . GLY A 1 92 ? -2.508 26.329 2.097 1.00 41.59 92 GLY A CA 1
ATOM 744 C C . GLY A 1 92 ? -1.489 25.388 2.751 1.00 41.59 92 GLY A C 1
ATOM 745 O O . GLY A 1 92 ? -1.256 24.289 2.272 1.00 41.59 92 GLY A O 1
ATOM 746 N N . GLY A 1 93 ? -0.836 25.816 3.837 1.00 48.97 93 GLY A N 1
ATOM 747 C CA . GLY A 1 93 ? 0.285 25.086 4.445 1.00 48.97 93 GLY A CA 1
ATOM 748 C C . GLY A 1 93 ? -0.063 23.755 5.134 1.00 48.97 93 GLY A C 1
ATOM 749 O O . GLY A 1 93 ? -1.218 23.517 5.448 1.00 48.97 93 GLY A O 1
ATOM 750 N N . LYS A 1 94 ? 0.959 22.913 5.396 1.00 52.56 94 LYS A N 1
ATOM 751 C CA . LYS A 1 94 ? 0.961 21.588 6.087 1.00 52.56 94 LYS A CA 1
ATOM 752 C C . LYS A 1 94 ? -0.020 20.502 5.581 1.00 52.56 94 LYS A C 1
ATOM 754 O O . LYS A 1 94 ? 0.319 19.324 5.673 1.00 52.56 94 LYS A O 1
ATOM 759 N N . GLY A 1 95 ? -1.167 20.854 5.006 1.00 54.72 95 GLY A N 1
ATOM 760 C CA . GLY A 1 95 ? -2.186 19.925 4.515 1.00 54.72 95 GLY A CA 1
ATOM 761 C C . GLY A 1 95 ? -1.731 19.078 3.324 1.00 54.72 95 GLY A C 1
ATOM 762 O O . GLY A 1 95 ? -2.039 17.893 3.281 1.00 54.72 95 GLY A O 1
ATOM 763 N N . GLU A 1 96 ? -0.922 19.624 2.410 1.00 64.19 96 GLU A N 1
ATOM 764 C CA . GLU A 1 96 ? -0.471 18.894 1.207 1.00 64.19 96 GLU A CA 1
ATOM 765 C C . GLU A 1 96 ? 0.481 17.724 1.514 1.00 64.19 96 GLU A C 1
ATOM 767 O O . GLU A 1 96 ? 0.430 16.670 0.870 1.00 64.19 96 GLU A O 1
ATOM 772 N N . LEU A 1 97 ? 1.331 17.869 2.538 1.00 70.75 97 LEU A N 1
ATOM 773 C CA . LEU A 1 97 ? 2.213 16.783 2.974 1.00 70.75 97 LEU A CA 1
ATOM 774 C C . LEU A 1 97 ? 1.397 15.650 3.607 1.00 70.75 97 LEU A C 1
ATOM 776 O O . LEU A 1 97 ? 1.601 14.486 3.279 1.00 70.75 97 LEU A O 1
ATOM 780 N N . CYS A 1 98 ? 0.429 15.986 4.462 1.00 72.75 98 CYS A N 1
ATOM 781 C CA . CYS A 1 98 ? -0.457 14.997 5.074 1.00 72.75 98 CYS A CA 1
ATOM 782 C C . CYS A 1 98 ? -1.271 14.267 4.003 1.00 72.75 98 CYS A C 1
ATOM 784 O O . CYS A 1 98 ? -1.316 13.041 3.986 1.00 72.75 98 CYS A O 1
ATOM 786 N N . HIS A 1 99 ? -1.839 15.018 3.060 1.00 81.00 99 HIS A N 1
ATOM 787 C CA . HIS A 1 99 ? -2.588 14.473 1.937 1.00 81.00 99 HIS A CA 1
ATOM 788 C C . HIS A 1 99 ? -1.776 13.432 1.156 1.00 81.00 99 HIS A C 1
ATOM 790 O O . HIS A 1 99 ? -2.226 12.304 0.962 1.00 81.00 99 HIS A O 1
ATOM 796 N N . SER A 1 100 ? -0.572 13.802 0.708 1.00 81.44 100 SER A N 1
ATOM 797 C CA . SER A 1 100 ? 0.283 12.920 -0.100 1.00 81.44 100 SER A CA 1
ATOM 798 C C . SER A 1 100 ? 0.724 11.668 0.659 1.00 81.44 100 SER A C 1
ATOM 800 O O . SER A 1 100 ? 0.680 10.573 0.099 1.00 81.44 100 SER A O 1
ATOM 802 N N . VAL A 1 101 ? 1.066 11.801 1.942 1.00 85.69 101 VAL A N 1
ATOM 803 C CA . VAL A 1 101 ? 1.436 10.656 2.781 1.00 85.69 101 VAL A CA 1
ATOM 804 C C . VAL A 1 101 ? 0.254 9.710 2.958 1.00 85.69 101 VAL A C 1
ATOM 806 O O . VAL A 1 101 ? 0.388 8.524 2.680 1.00 85.69 101 VAL A O 1
ATOM 809 N N . TYR A 1 102 ? -0.921 10.202 3.353 1.00 88.75 102 TYR A N 1
ATOM 810 C CA . TYR A 1 102 ? -2.092 9.343 3.556 1.00 88.75 102 TYR A CA 1
ATOM 811 C C . TYR A 1 102 ? -2.630 8.739 2.257 1.00 88.75 102 TYR A C 1
ATOM 813 O O . TYR A 1 102 ? -3.161 7.625 2.276 1.00 88.75 102 TYR A O 1
ATOM 821 N N . PHE A 1 103 ? -2.449 9.421 1.123 1.00 89.19 103 PHE A N 1
ATOM 822 C CA . PHE A 1 103 ? -2.663 8.830 -0.194 1.00 89.19 103 PHE A CA 1
ATOM 823 C C . PHE A 1 103 ? -1.748 7.616 -0.389 1.00 89.19 103 PHE A C 1
ATOM 825 O O . PHE A 1 103 ? -2.242 6.518 -0.631 1.00 89.19 103 PHE A O 1
ATOM 832 N N . GLU A 1 104 ? -0.436 7.774 -0.198 1.00 89.75 104 GLU A N 1
ATOM 833 C CA . GLU A 1 104 ? 0.521 6.681 -0.396 1.00 89.75 104 GLU A CA 1
ATOM 834 C C . GLU A 1 104 ? 0.322 5.527 0.599 1.00 89.75 104 GLU A C 1
ATOM 836 O O . GLU A 1 104 ? 0.398 4.361 0.214 1.00 89.75 104 GLU A O 1
ATOM 841 N N . LEU A 1 105 ? 0.005 5.832 1.859 1.00 91.06 105 LEU A N 1
ATOM 842 C CA . LEU A 1 105 ? -0.301 4.834 2.883 1.00 91.06 105 LEU A CA 1
ATOM 843 C C . LEU A 1 105 ? -1.548 4.009 2.536 1.00 91.06 105 LEU A C 1
ATOM 845 O O . LEU A 1 105 ? -1.530 2.785 2.675 1.00 91.06 105 LEU A O 1
ATOM 849 N N . SER A 1 106 ? -2.601 4.660 2.032 1.00 92.06 106 SER A N 1
ATOM 850 C CA . SER A 1 106 ? -3.803 3.960 1.563 1.00 92.06 106 SER A CA 1
ATOM 851 C C . SER A 1 106 ? -3.489 3.044 0.383 1.00 92.06 106 SER A C 1
ATOM 853 O O . SER A 1 106 ? -3.923 1.896 0.368 1.00 92.06 106 SER A O 1
ATOM 855 N N . GLU A 1 107 ? -2.700 3.526 -0.578 1.00 92.81 107 GLU A N 1
ATOM 856 C CA . GLU A 1 107 ? -2.297 2.749 -1.754 1.00 92.81 107 GLU A CA 1
ATOM 857 C C . GLU A 1 107 ? -1.475 1.512 -1.380 1.00 92.81 107 GLU A C 1
ATOM 859 O O . GLU A 1 107 ? -1.703 0.438 -1.927 1.00 92.81 107 GLU A O 1
ATOM 864 N N . ILE A 1 108 ? -0.547 1.627 -0.424 1.00 91.75 108 ILE A N 1
ATOM 865 C CA . ILE A 1 108 ? 0.249 0.483 0.049 1.00 91.75 108 ILE A CA 1
ATOM 866 C C . ILE A 1 108 ? -0.653 -0.608 0.629 1.00 91.75 108 ILE A C 1
ATOM 868 O O . ILE A 1 108 ? -0.440 -1.793 0.366 1.00 91.75 108 ILE A O 1
ATOM 872 N N . LEU A 1 109 ? -1.643 -0.216 1.431 1.00 92.31 109 LEU A N 1
ATOM 873 C CA . LEU A 1 109 ? -2.547 -1.164 2.068 1.00 92.31 109 LEU A CA 1
ATOM 874 C C . LEU A 1 109 ? -3.487 -1.816 1.046 1.00 92.31 109 LEU A C 1
ATOM 876 O O . LEU A 1 109 ? -3.674 -3.030 1.088 1.00 92.31 109 LEU A O 1
ATOM 880 N N . ARG A 1 110 ? -4.017 -1.040 0.090 1.00 94.00 110 ARG A N 1
ATOM 881 C CA . ARG A 1 110 ? -4.837 -1.565 -1.015 1.00 94.00 110 ARG A CA 1
ATOM 882 C C . ARG A 1 110 ? -4.053 -2.541 -1.889 1.00 94.00 110 ARG A C 1
ATOM 884 O O . ARG A 1 110 ? -4.524 -3.649 -2.113 1.00 94.00 110 ARG A O 1
ATOM 891 N N . GLU A 1 111 ? -2.842 -2.178 -2.312 1.00 91.56 111 GLU A N 1
ATOM 892 C CA . GLU A 1 111 ? -1.971 -3.046 -3.121 1.00 91.56 111 GLU A CA 1
ATOM 893 C C . GLU A 1 111 ? -1.594 -4.332 -2.368 1.00 91.56 111 GLU A C 1
ATOM 895 O O . GLU A 1 111 ? -1.480 -5.405 -2.968 1.00 91.56 111 GLU A O 1
ATOM 900 N N . TYR A 1 112 ? -1.396 -4.245 -1.048 1.00 91.44 112 TYR A N 1
ATOM 901 C CA . TYR A 1 112 ? -1.146 -5.420 -0.220 1.00 91.44 112 TYR A CA 1
ATOM 902 C C . TYR A 1 112 ? -2.355 -6.361 -0.202 1.00 91.44 112 TYR A C 1
ATOM 904 O O . TYR A 1 112 ? -2.188 -7.543 -0.491 1.00 91.44 112 TYR A O 1
ATOM 912 N N . LEU A 1 113 ? -3.555 -5.847 0.093 1.00 90.38 113 LEU A N 1
ATOM 913 C CA . LEU A 1 113 ? -4.789 -6.642 0.104 1.00 90.38 113 LEU A CA 1
ATOM 914 C C . LEU A 1 113 ? -5.052 -7.292 -1.260 1.00 90.38 113 LEU A C 1
ATOM 916 O O . LEU A 1 113 ? -5.357 -8.481 -1.325 1.00 90.38 113 LEU A O 1
ATOM 920 N N . ASP A 1 114 ? -4.847 -6.546 -2.341 1.00 89.88 114 ASP A N 1
ATOM 921 C CA . ASP A 1 114 ? -5.027 -7.031 -3.707 1.00 89.88 114 ASP A CA 1
ATOM 922 C C . ASP A 1 114 ? -4.100 -8.204 -4.018 1.00 89.88 114 ASP A C 1
ATOM 924 O O . ASP A 1 114 ? -4.545 -9.301 -4.341 1.00 89.88 114 ASP A O 1
ATOM 928 N N . ARG A 1 115 ? -2.795 -8.056 -3.791 1.00 87.50 115 ARG A N 1
ATOM 929 C CA . ARG A 1 115 ? -1.857 -9.133 -4.139 1.00 87.50 115 ARG A CA 1
ATOM 930 C C . ARG A 1 115 ? -1.828 -10.294 -3.158 1.00 87.50 115 ARG A C 1
ATOM 932 O O . ARG A 1 115 ? -1.557 -11.414 -3.578 1.00 87.50 115 ARG A O 1
ATOM 939 N N . ALA A 1 116 ? -1.998 -10.032 -1.864 1.00 86.56 116 ALA A N 1
ATOM 940 C CA . ALA A 1 116 ? -1.875 -11.057 -0.830 1.00 86.56 116 ALA A CA 1
ATOM 941 C C . ALA A 1 116 ? -3.172 -11.861 -0.669 1.00 86.56 116 ALA A C 1
ATOM 943 O O . ALA A 1 116 ? -3.114 -13.065 -0.441 1.00 86.56 116 ALA A O 1
ATOM 944 N N . TYR A 1 117 ? -4.328 -11.210 -0.825 1.00 84.31 117 TYR A N 1
ATOM 945 C CA . TYR A 1 117 ? -5.644 -11.816 -0.615 1.00 84.31 117 TYR A CA 1
ATOM 946 C C . TYR A 1 117 ? -6.489 -11.912 -1.891 1.00 84.31 117 TYR A C 1
ATOM 948 O O . TYR A 1 117 ? -7.625 -12.373 -1.814 1.00 84.31 117 TYR A O 1
ATOM 956 N N . SER A 1 118 ? -5.973 -11.494 -3.057 1.00 85.81 118 SER A N 1
ATOM 957 C CA . SER A 1 118 ? -6.772 -11.354 -4.294 1.00 85.81 118 SER A CA 1
ATOM 958 C C . SER A 1 118 ? -8.028 -10.501 -4.074 1.00 85.81 118 SER A C 1
ATOM 960 O O . SER A 1 118 ? -9.079 -10.743 -4.664 1.00 85.81 118 SER A O 1
ATOM 962 N N . PHE A 1 119 ? -7.931 -9.529 -3.161 1.00 85.38 119 PHE A N 1
ATOM 963 C CA . PHE A 1 119 ? -9.036 -8.681 -2.741 1.00 85.38 119 PHE A CA 1
ATOM 964 C C . PHE A 1 119 ? -8.942 -7.342 -3.487 1.00 85.38 119 PHE A C 1
ATOM 966 O O . PHE A 1 119 ? -8.015 -6.587 -3.197 1.00 85.38 119 PHE A O 1
ATOM 973 N N . PRO A 1 120 ? -9.865 -7.008 -4.412 1.00 86.88 120 PRO A N 1
ATOM 974 C CA . PRO A 1 120 ? -9.697 -5.936 -5.404 1.00 86.88 120 PRO A CA 1
ATOM 975 C C . PRO A 1 120 ? -9.821 -4.522 -4.802 1.00 86.88 120 PRO A C 1
ATOM 977 O O . PRO A 1 120 ? -10.682 -3.734 -5.179 1.00 86.88 120 PRO A O 1
ATOM 980 N N . ALA A 1 121 ? -8.977 -4.174 -3.833 1.00 89.25 121 ALA A N 1
ATOM 981 C CA . ALA A 1 121 ? -9.057 -2.924 -3.088 1.00 89.25 121 ALA A CA 1
ATOM 982 C C . ALA A 1 121 ? -8.604 -1.710 -3.907 1.00 89.25 121 ALA A C 1
ATOM 984 O O . ALA A 1 121 ? -9.069 -0.606 -3.648 1.00 89.25 121 ALA A O 1
ATOM 985 N N . MET A 1 122 ? -7.700 -1.890 -4.875 1.00 89.25 122 MET A N 1
ATOM 986 C CA . MET A 1 122 ? -7.166 -0.795 -5.700 1.00 89.25 122 MET A CA 1
ATOM 987 C C . MET A 1 122 ? -8.229 -0.156 -6.601 1.00 89.25 122 MET A C 1
ATOM 989 O O . MET A 1 122 ? -8.178 1.039 -6.872 1.00 89.25 122 MET A O 1
ATOM 993 N N . GLU A 1 123 ? -9.201 -0.947 -7.052 1.00 86.69 123 GLU A N 1
ATOM 994 C CA . GLU A 1 123 ? -10.257 -0.515 -7.976 1.00 86.69 123 GLU A CA 1
ATOM 995 C C . GLU A 1 123 ? -11.517 -0.031 -7.248 1.00 86.69 123 GLU A C 1
ATOM 997 O O . GLU A 1 123 ? -12.516 0.309 -7.882 1.00 86.69 123 GLU A O 1
ATOM 1002 N N . LYS A 1 124 ? -11.493 -0.038 -5.912 1.00 88.06 124 LYS A N 1
ATOM 1003 C CA . LYS A 1 124 ? -12.675 0.131 -5.073 1.00 88.06 124 LYS A CA 1
ATOM 1004 C C . LYS A 1 124 ? -12.538 1.325 -4.144 1.00 88.06 124 LYS A C 1
ATOM 1006 O O . LYS A 1 124 ? -11.496 1.570 -3.532 1.00 88.06 124 LYS A O 1
ATOM 1011 N N . SER A 1 125 ? -13.629 2.069 -4.018 1.00 92.50 125 SER A N 1
ATOM 1012 C CA . SER A 1 125 ? -13.765 3.111 -3.005 1.00 92.50 125 SER A CA 1
ATOM 1013 C C . SER A 1 125 ? -13.801 2.506 -1.599 1.00 92.50 125 SER A C 1
ATOM 1015 O O . SER A 1 125 ? -14.107 1.330 -1.416 1.00 92.50 125 SER A O 1
ATOM 1017 N N . THR A 1 126 ? -13.525 3.311 -0.572 1.00 91.88 126 THR A N 1
ATOM 1018 C CA . THR A 1 126 ? -13.556 2.857 0.829 1.00 91.88 126 THR A CA 1
ATOM 1019 C C . THR A 1 126 ? -14.920 2.279 1.229 1.00 91.88 126 THR A C 1
ATOM 1021 O O . THR A 1 126 ? -14.983 1.272 1.934 1.00 91.88 126 THR A O 1
ATOM 1024 N N . SER A 1 127 ? -16.016 2.859 0.730 1.00 90.81 127 SER A N 1
ATOM 1025 C CA . SER A 1 127 ? -17.374 2.349 0.950 1.00 90.81 127 SER A CA 1
ATOM 1026 C C . SER A 1 127 ? -17.590 0.980 0.303 1.00 90.81 127 SER A C 1
ATOM 1028 O O . SER A 1 127 ? -18.121 0.081 0.950 1.00 90.81 127 SER A O 1
ATOM 1030 N N . GLU A 1 128 ? -17.123 0.788 -0.933 1.00 90.81 128 GLU A N 1
ATOM 1031 C CA . GLU A 1 128 ? -17.201 -0.516 -1.600 1.00 90.81 128 GLU A CA 1
ATOM 1032 C C . GLU A 1 128 ? -16.286 -1.553 -0.940 1.00 90.81 128 GLU A C 1
ATOM 1034 O O . GLU A 1 128 ? -16.673 -2.709 -0.819 1.00 90.81 128 GLU A O 1
ATOM 1039 N N . ILE A 1 129 ? -15.094 -1.164 -0.470 1.00 91.38 129 ILE A N 1
ATOM 1040 C CA . ILE A 1 129 ? -14.194 -2.041 0.300 1.00 91.38 129 ILE A CA 1
ATOM 1041 C C . ILE A 1 129 ? -14.906 -2.555 1.559 1.00 91.38 129 ILE A C 1
ATOM 1043 O O . ILE A 1 129 ? -14.829 -3.742 1.874 1.00 91.38 129 ILE A O 1
ATOM 1047 N N . LYS A 1 130 ? -15.633 -1.683 2.265 1.00 91.50 130 LYS A N 1
ATOM 1048 C CA . LYS A 1 130 ? -16.420 -2.054 3.449 1.00 91.50 130 LYS A CA 1
ATOM 1049 C C . LYS A 1 130 ? -17.514 -3.068 3.112 1.00 91.50 130 LYS A C 1
ATOM 1051 O O . LYS A 1 130 ? -17.671 -4.048 3.833 1.00 91.50 130 LYS A O 1
ATOM 1056 N N . GLU A 1 131 ? -18.235 -2.864 2.015 1.00 90.44 131 GLU A N 1
ATOM 1057 C CA . GLU A 1 131 ? -19.250 -3.809 1.535 1.00 90.44 131 GLU A CA 1
ATOM 1058 C C . GLU A 1 131 ? -18.634 -5.146 1.091 1.00 90.44 131 GLU A C 1
ATOM 1060 O O . GLU A 1 131 ? -19.145 -6.220 1.419 1.00 90.44 131 GLU A O 1
ATOM 1065 N N . LEU A 1 132 ? -17.486 -5.101 0.416 1.00 88.75 132 LEU A N 1
ATOM 1066 C CA . LEU A 1 132 ? -16.712 -6.277 0.018 1.00 88.75 132 LEU A CA 1
ATOM 1067 C C . LEU A 1 132 ? -16.238 -7.089 1.225 1.00 88.75 132 LEU A C 1
ATOM 1069 O O . LEU A 1 132 ? -16.278 -8.314 1.176 1.00 88.75 132 LEU A O 1
ATOM 1073 N N . PHE A 1 133 ? -15.854 -6.448 2.329 1.00 89.31 133 PHE A N 1
ATOM 1074 C CA . PHE A 1 133 ? -15.513 -7.163 3.560 1.00 89.31 133 PHE A CA 1
ATOM 1075 C C . PHE A 1 133 ? -16.704 -7.873 4.212 1.00 89.31 133 PHE A C 1
ATOM 1077 O O . PHE A 1 133 ? -16.492 -8.822 4.962 1.00 89.31 133 PHE A O 1
ATOM 1084 N N . ILE A 1 134 ? -17.936 -7.433 3.948 1.00 86.31 134 ILE A N 1
ATOM 1085 C CA . ILE A 1 134 ? -19.156 -8.077 4.454 1.00 86.31 134 ILE A CA 1
ATOM 1086 C C . ILE A 1 134 ? -19.552 -9.246 3.547 1.00 86.31 134 ILE A C 1
ATOM 1088 O O . ILE A 1 134 ? -19.887 -10.323 4.034 1.00 86.31 134 ILE A O 1
ATOM 1092 N N . THR A 1 135 ? -19.515 -9.030 2.233 1.00 85.44 135 THR A N 1
ATOM 1093 C CA . THR A 1 135 ? -20.019 -9.975 1.225 1.00 85.44 135 THR A CA 1
ATOM 1094 C C . THR A 1 135 ? -19.002 -11.050 0.850 1.00 85.44 135 THR A C 1
ATOM 1096 O O . THR A 1 135 ? -19.362 -12.215 0.724 1.00 85.44 135 THR A O 1
ATOM 1099 N N . ASN A 1 136 ? -17.729 -10.673 0.723 1.00 79.31 136 ASN A N 1
ATOM 1100 C CA . ASN A 1 136 ? -16.620 -11.509 0.259 1.00 79.31 136 ASN A CA 1
ATOM 1101 C C . ASN A 1 136 ? -15.435 -11.414 1.223 1.00 79.31 136 ASN A C 1
ATOM 1103 O O . ASN A 1 136 ? -14.292 -11.144 0.844 1.00 79.31 136 ASN A O 1
ATOM 1107 N N . LYS A 1 137 ? -15.730 -11.617 2.507 1.00 77.12 137 LYS A N 1
ATOM 1108 C CA . LYS A 1 137 ? -14.739 -11.598 3.575 1.00 77.12 137 LYS A CA 1
ATOM 1109 C C . LYS A 1 137 ? -13.619 -12.619 3.308 1.00 77.12 137 LYS A C 1
ATOM 1111 O O . LYS A 1 137 ? -13.915 -13.814 3.232 1.00 77.12 137 LYS A O 1
ATOM 1116 N N . PRO A 1 138 ? -12.337 -12.209 3.256 1.00 76.06 138 PRO A N 1
ATOM 1117 C CA . PRO A 1 138 ? -11.241 -13.167 3.187 1.00 76.06 138 PRO A CA 1
ATOM 1118 C C . PRO A 1 138 ? -11.227 -14.047 4.444 1.00 76.06 138 PRO A C 1
ATOM 1120 O O . PRO A 1 138 ? -11.263 -13.533 5.565 1.00 76.06 138 PRO A O 1
ATOM 1123 N N . ILE A 1 139 ? -11.171 -15.369 4.256 1.00 66.94 139 ILE A N 1
ATOM 1124 C CA . ILE A 1 139 ? -11.353 -16.388 5.311 1.00 66.94 139 ILE A CA 1
ATOM 1125 C C . ILE A 1 139 ? -10.402 -16.184 6.502 1.00 66.94 139 ILE A C 1
ATOM 1127 O O . ILE A 1 139 ? -10.796 -16.393 7.649 1.00 66.94 139 ILE A O 1
ATOM 1131 N N . ALA A 1 140 ? -9.182 -15.705 6.253 1.00 76.19 140 ALA A N 1
ATOM 1132 C CA . ALA A 1 140 ? -8.171 -15.524 7.291 1.00 76.19 140 ALA A CA 1
ATOM 1133 C C . ALA A 1 140 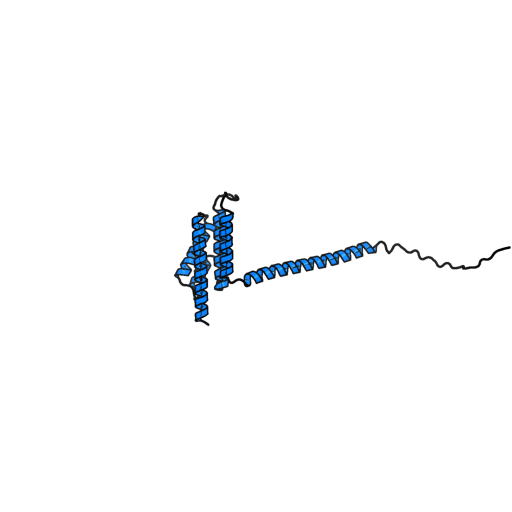? -8.347 -14.257 8.159 1.00 76.19 140 ALA A C 1
ATOM 1135 O O . ALA A 1 140 ? -7.629 -14.105 9.149 1.00 76.19 140 ALA A O 1
ATOM 1136 N N . LEU A 1 141 ? -9.260 -13.334 7.822 1.00 84.38 141 LEU A N 1
ATOM 1137 C CA . LEU A 1 141 ? -9.399 -12.053 8.531 1.00 84.38 141 LEU A CA 1
ATOM 1138 C C . LEU A 1 141 ? -10.456 -12.110 9.639 1.00 84.38 141 LEU A C 1
ATOM 1140 O O . LEU A 1 141 ? -11.580 -12.565 9.435 1.00 84.38 141 LEU A O 1
ATOM 1144 N N . SER A 1 142 ? -10.141 -11.594 10.829 1.00 86.75 142 SER A N 1
ATOM 1145 C CA . SER A 1 142 ? -11.134 -11.399 11.894 1.00 86.75 142 SER A CA 1
ATOM 1146 C C . SER A 1 142 ? -11.952 -10.120 11.659 1.00 86.75 142 SER A C 1
ATOM 1148 O O . SER A 1 142 ? -11.543 -9.228 10.917 1.00 86.75 142 SER A O 1
ATOM 1150 N N . ASN A 1 143 ? -13.128 -10.015 12.292 1.00 87.38 143 ASN A N 1
ATOM 1151 C CA . ASN A 1 143 ? -13.933 -8.784 12.228 1.00 87.38 143 ASN A CA 1
ATOM 1152 C C . ASN A 1 143 ? -13.207 -7.589 12.868 1.00 87.38 143 ASN A C 1
ATOM 1154 O O . ASN A 1 143 ? -13.401 -6.458 12.438 1.00 87.38 143 ASN A O 1
ATOM 1158 N N . GLU A 1 144 ? -12.354 -7.850 13.859 1.00 88.75 144 GLU A N 1
ATOM 1159 C CA . GLU A 1 144 ? -11.522 -6.839 14.519 1.00 88.75 144 GLU A CA 1
ATOM 1160 C C . GLU A 1 144 ? -10.533 -6.215 13.527 1.00 88.75 144 GLU A C 1
ATOM 1162 O O . GLU A 1 144 ? -10.521 -4.999 13.357 1.00 88.75 144 GLU A O 1
ATOM 1167 N N . ILE A 1 145 ? -9.789 -7.044 12.785 1.00 89.19 145 ILE A N 1
ATOM 1168 C CA . ILE A 1 145 ? -8.814 -6.575 11.787 1.00 89.19 145 ILE A CA 1
ATOM 1169 C C . ILE A 1 145 ? -9.507 -5.825 10.651 1.00 89.19 145 ILE A C 1
ATOM 1171 O O . ILE A 1 145 ? -9.012 -4.804 10.184 1.00 89.19 145 ILE A O 1
ATOM 1175 N N . ILE A 1 146 ? -10.680 -6.291 10.219 1.00 90.50 146 ILE A N 1
ATOM 1176 C CA . ILE A 1 146 ? -11.489 -5.572 9.227 1.00 90.50 146 ILE A CA 1
ATOM 1177 C C . ILE A 1 146 ? -11.894 -4.192 9.756 1.00 90.50 146 ILE A C 1
ATOM 1179 O O . ILE A 1 146 ? -11.808 -3.211 9.018 1.00 90.50 146 ILE A O 1
ATOM 1183 N N . GLY A 1 147 ? -12.285 -4.091 11.028 1.00 91.06 147 GLY A N 1
ATOM 1184 C CA . GLY A 1 147 ? -12.570 -2.811 11.677 1.00 91.06 147 GLY A CA 1
ATOM 1185 C C . GLY A 1 147 ? -11.359 -1.874 11.692 1.00 91.06 147 GLY A C 1
ATOM 1186 O O . GLY A 1 147 ? -11.490 -0.689 11.377 1.00 91.06 147 GLY A O 1
ATOM 1187 N N . GLU A 1 148 ? -10.164 -2.394 11.977 1.00 92.50 148 GLU A N 1
ATOM 1188 C CA . GLU A 1 148 ? -8.916 -1.620 11.915 1.00 92.50 148 GLU A CA 1
ATOM 1189 C C . GLU A 1 148 ? -8.605 -1.128 10.493 1.00 92.50 148 GLU A C 1
ATOM 1191 O O . GLU A 1 148 ? -8.278 0.044 10.303 1.00 92.50 148 GLU A O 1
ATOM 1196 N N . LEU A 1 149 ? -8.776 -1.978 9.477 1.00 92.62 149 LEU A N 1
ATOM 1197 C CA . LEU A 1 149 ? -8.585 -1.603 8.072 1.00 92.62 149 LEU A CA 1
ATOM 1198 C C . LEU A 1 149 ? -9.571 -0.514 7.631 1.00 92.62 149 LEU A C 1
ATOM 1200 O O . LEU A 1 149 ? -9.164 0.490 7.045 1.00 92.62 149 LEU A O 1
ATOM 1204 N N . VAL A 1 150 ? -10.861 -0.692 7.925 1.00 93.12 150 VAL A N 1
ATOM 1205 C CA . VAL A 1 150 ? -11.914 0.265 7.554 1.00 93.12 150 VAL A CA 1
ATOM 1206 C C . VAL A 1 150 ? -11.708 1.599 8.269 1.00 93.12 150 VAL A C 1
ATOM 1208 O O . VAL A 1 150 ? -11.731 2.638 7.615 1.00 93.12 150 VAL A O 1
ATOM 1211 N N . SER A 1 151 ? -11.430 1.584 9.576 1.00 93.25 151 SER A N 1
ATOM 1212 C CA . SER A 1 151 ? -11.174 2.816 10.337 1.00 93.25 151 SER A CA 1
ATOM 1213 C C . SER A 1 151 ? -9.947 3.575 9.826 1.00 93.25 151 SER A C 1
ATOM 1215 O O . SER A 1 151 ? -9.969 4.806 9.754 1.00 93.25 151 SER A O 1
ATOM 1217 N N . PHE A 1 152 ? -8.897 2.864 9.401 1.00 94.06 152 PHE A N 1
ATOM 1218 C CA . PHE A 1 152 ? -7.752 3.490 8.753 1.00 94.06 152 PHE A CA 1
ATOM 1219 C C . PHE A 1 152 ? -8.130 4.141 7.414 1.00 94.06 152 PHE A C 1
ATOM 1221 O O . PHE A 1 152 ? -7.777 5.300 7.190 1.00 94.06 152 PHE A O 1
ATOM 1228 N N . PHE A 1 153 ? -8.853 3.438 6.534 1.00 93.75 153 PHE A N 1
ATOM 1229 C CA . PHE A 1 153 ? -9.258 4.001 5.242 1.00 93.75 153 PHE A CA 1
ATOM 1230 C C . PHE A 1 153 ? -10.183 5.216 5.399 1.00 93.75 153 PHE A C 1
ATOM 1232 O O . PHE A 1 153 ? -9.988 6.217 4.710 1.00 93.75 153 PHE A O 1
ATOM 1239 N N . GLU A 1 154 ? -11.133 5.171 6.336 1.00 93.62 154 GLU A N 1
ATOM 1240 C CA . GLU A 1 154 ? -12.018 6.300 6.648 1.00 93.62 154 GLU A CA 1
ATOM 1241 C C . GLU A 1 154 ? -11.212 7.513 7.150 1.00 93.62 154 GLU A C 1
ATOM 1243 O O . GLU A 1 154 ? -11.391 8.628 6.652 1.00 93.62 154 GLU A O 1
ATOM 1248 N N . LYS A 1 155 ? -10.253 7.302 8.063 1.00 91.44 155 LYS A N 1
ATOM 1249 C CA . LYS A 1 155 ? -9.342 8.360 8.531 1.00 91.44 155 LYS A CA 1
ATOM 1250 C C . LYS A 1 155 ? -8.493 8.931 7.392 1.00 91.44 155 LYS A C 1
ATOM 1252 O O . LYS A 1 155 ? -8.321 10.147 7.293 1.00 91.44 155 LYS A O 1
ATOM 1257 N N . ALA A 1 156 ? -7.955 8.076 6.527 1.00 88.81 156 ALA A N 1
ATOM 1258 C CA . ALA A 1 156 ? -7.156 8.518 5.393 1.00 88.81 156 ALA A CA 1
ATOM 1259 C C . ALA A 1 156 ? -7.979 9.378 4.426 1.00 88.81 156 ALA A C 1
ATOM 1261 O O . ALA A 1 156 ? -7.490 10.406 3.957 1.00 88.81 156 ALA A O 1
ATOM 1262 N N . ASP A 1 157 ? -9.233 9.008 4.164 1.00 90.50 157 ASP A N 1
ATOM 1263 C CA . ASP A 1 157 ? -10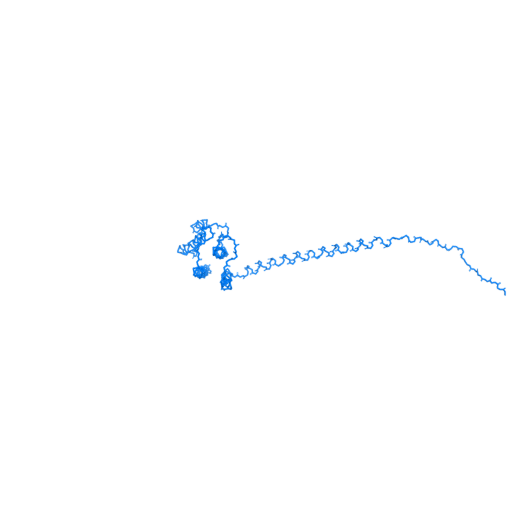.132 9.785 3.312 1.00 90.50 157 ASP A CA 1
ATOM 1264 C C . ASP A 1 157 ? -10.505 11.139 3.933 1.00 90.50 157 ASP A C 1
ATOM 1266 O O . ASP A 1 157 ? -10.556 12.133 3.209 1.00 90.50 157 ASP A O 1
ATOM 1270 N N . GLN A 1 158 ? -10.656 11.240 5.258 1.00 88.56 158 GLN A N 1
ATOM 1271 C CA . GLN A 1 158 ? -10.829 12.535 5.934 1.00 88.56 158 GLN A CA 1
ATOM 1272 C C . GLN A 1 158 ? -9.615 13.460 5.742 1.00 88.56 158 GLN A C 1
ATOM 1274 O O . GLN A 1 158 ? -9.762 14.654 5.480 1.00 88.56 158 GLN A O 1
ATOM 1279 N N . ILE A 1 159 ? -8.401 12.920 5.810 1.00 84.56 159 ILE A N 1
ATOM 1280 C CA . ILE A 1 159 ? -7.172 13.714 5.655 1.00 84.56 159 ILE A CA 1
ATOM 1281 C C . ILE A 1 159 ? -6.942 14.100 4.188 1.00 84.56 159 ILE A C 1
ATOM 1283 O O . ILE A 1 159 ? -6.540 15.227 3.898 1.00 84.56 159 ILE A O 1
ATOM 1287 N N . LYS A 1 160 ? -7.245 13.197 3.251 1.00 83.19 160 LYS A N 1
ATOM 1288 C CA . LYS A 1 160 ? -7.128 13.443 1.807 1.00 83.19 160 LYS A CA 1
ATOM 1289 C C . LYS A 1 160 ? -8.198 14.404 1.284 1.00 83.19 160 LYS A C 1
ATOM 1291 O O . LYS A 1 160 ? -7.901 15.302 0.512 1.00 83.19 160 LYS A O 1
ATOM 1296 N N . PHE A 1 161 ? -9.455 14.228 1.673 1.00 82.56 161 PHE A N 1
ATOM 1297 C CA . PHE A 1 161 ? -10.565 14.918 1.010 1.00 82.56 161 PHE A CA 1
ATOM 1298 C C . PHE A 1 161 ? -11.233 15.981 1.881 1.00 82.56 161 PHE A C 1
ATOM 1300 O O . PHE A 1 161 ? -11.688 16.989 1.347 1.00 82.56 161 PHE A O 1
ATOM 1307 N N . ALA A 1 162 ? -11.260 15.804 3.206 1.00 78.62 162 ALA A N 1
ATOM 1308 C CA . ALA A 1 162 ? -11.845 16.784 4.127 1.00 78.62 162 ALA A CA 1
ATOM 1309 C C . ALA A 1 162 ? -10.816 17.790 4.679 1.00 78.62 162 ALA A C 1
ATOM 1311 O O . ALA A 1 162 ? -11.184 18.704 5.415 1.00 78.62 162 ALA A O 1
ATOM 1312 N N . GLY A 1 163 ? -9.532 17.643 4.327 1.00 73.25 163 GLY A N 1
ATOM 1313 C CA . GLY A 1 163 ? -8.467 18.554 4.751 1.00 73.25 163 GLY A CA 1
ATOM 1314 C C . GLY A 1 163 ? -8.164 18.493 6.249 1.00 73.25 163 GLY A C 1
ATOM 1315 O O . GLY A 1 163 ? -7.634 19.457 6.805 1.00 73.25 163 GLY A O 1
ATOM 1316 N N . GLN A 1 164 ? -8.507 17.386 6.917 1.00 77.06 164 GLN A N 1
ATOM 1317 C CA . GLN A 1 164 ? -8.212 17.212 8.334 1.00 77.06 164 GLN A CA 1
ATOM 1318 C C . GLN A 1 164 ? -6.688 17.206 8.553 1.00 77.06 164 GLN A C 1
ATOM 1320 O O . GLN A 1 164 ? -5.980 16.421 7.916 1.00 77.06 164 GLN A O 1
ATOM 1325 N N . PRO A 1 165 ? -6.150 18.067 9.433 1.00 72.44 165 PRO A N 1
ATOM 1326 C CA . PRO A 1 165 ? -4.717 18.109 9.669 1.00 72.44 165 PRO A CA 1
ATOM 1327 C C . PRO A 1 165 ? -4.262 16.878 10.461 1.00 72.44 165 PRO A C 1
ATOM 1329 O O . PRO A 1 165 ? -4.926 16.445 11.400 1.00 72.44 165 PRO A O 1
ATOM 1332 N N . SER A 1 166 ? -3.084 16.364 10.114 1.00 77.19 166 SER A N 1
ATOM 1333 C CA . SER A 1 166 ? -2.307 15.444 10.945 1.00 77.19 166 SER A CA 1
ATOM 1334 C C . SER A 1 166 ? -0.957 16.093 11.216 1.00 77.19 166 SER A C 1
ATOM 1336 O O . SER A 1 166 ? -0.398 16.775 10.359 1.00 77.19 166 SER A O 1
ATOM 1338 N N . ASP A 1 167 ? -0.416 15.912 12.408 1.00 79.19 167 ASP A N 1
ATOM 1339 C CA . ASP A 1 167 ? 0.948 16.321 12.712 1.00 79.19 167 ASP A CA 1
ATOM 1340 C C . ASP A 1 167 ? 1.953 15.222 12.332 1.00 79.19 167 ASP A C 1
ATOM 1342 O O . ASP A 1 167 ? 1.595 14.089 11.993 1.00 79.19 167 ASP A O 1
ATOM 1346 N N . ASN A 1 168 ? 3.242 15.572 12.361 1.00 77.88 168 ASN A N 1
ATOM 1347 C CA . ASN A 1 168 ? 4.321 14.649 12.004 1.00 77.88 168 ASN A CA 1
ATOM 1348 C C . ASN A 1 168 ? 4.394 13.446 12.957 1.00 77.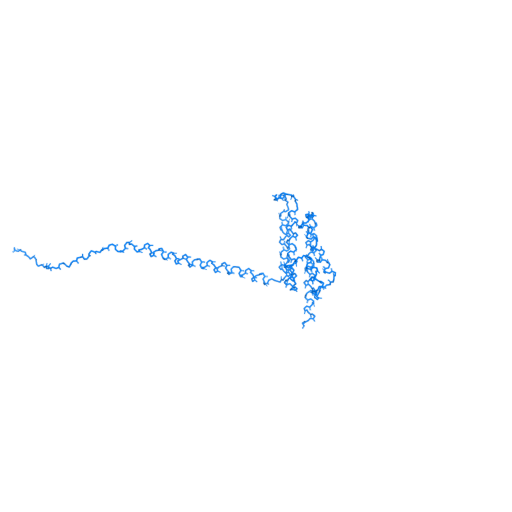88 168 ASN A C 1
ATOM 1350 O O . ASN A 1 168 ? 4.816 12.367 12.545 1.00 77.88 168 ASN A O 1
ATOM 1354 N N . GLU A 1 169 ? 4.014 13.624 14.222 1.00 79.44 169 GLU A N 1
ATOM 1355 C CA . GLU A 1 169 ? 3.967 12.540 15.205 1.00 79.44 169 GLU A CA 1
ATOM 1356 C C . GLU A 1 169 ? 2.804 11.590 14.924 1.00 79.44 169 GLU A C 1
ATOM 1358 O O . GLU A 1 169 ? 3.031 10.381 14.839 1.00 79.44 169 GLU A O 1
ATOM 1363 N N . GLY A 1 170 ? 1.605 12.112 14.656 1.00 81.31 170 GLY A N 1
ATOM 1364 C CA . GLY A 1 170 ? 0.454 11.323 14.226 1.00 81.31 170 GLY A CA 1
ATOM 1365 C C . GLY A 1 170 ? 0.756 10.499 12.978 1.00 81.31 170 GLY A C 1
ATOM 1366 O O . GLY A 1 170 ? 0.542 9.289 12.980 1.00 81.31 170 GLY A O 1
ATOM 1367 N N . ILE A 1 171 ? 1.382 11.107 11.962 1.00 83.62 171 ILE A N 1
ATOM 1368 C CA . ILE A 1 171 ? 1.806 10.392 10.747 1.00 83.62 171 ILE A CA 1
ATOM 1369 C C . ILE A 1 171 ? 2.724 9.210 11.091 1.00 83.62 171 ILE A C 1
ATOM 1371 O O . ILE A 1 171 ? 2.513 8.110 10.586 1.00 83.62 171 ILE A O 1
ATOM 1375 N N . LYS A 1 172 ? 3.726 9.398 11.961 1.00 85.69 172 LYS A N 1
ATOM 1376 C CA . LYS A 1 172 ? 4.637 8.313 12.368 1.00 85.69 172 LYS A CA 1
ATOM 1377 C C . LYS A 1 172 ? 3.904 7.190 13.099 1.00 85.69 172 LYS A C 1
ATOM 1379 O O . LYS A 1 172 ? 4.170 6.019 12.834 1.00 85.69 172 LYS A O 1
ATOM 1384 N N . VAL A 1 173 ? 2.981 7.540 13.994 1.00 89.12 173 VAL A N 1
ATOM 1385 C CA . VAL A 1 173 ? 2.156 6.569 14.724 1.00 89.12 173 VAL A CA 1
ATOM 1386 C C . VAL A 1 173 ? 1.302 5.759 13.753 1.00 89.12 173 VAL A C 1
ATOM 1388 O O . VAL A 1 173 ? 1.267 4.534 13.845 1.00 89.12 173 VAL A O 1
ATOM 1391 N N . ASP A 1 174 ? 0.642 6.411 12.799 1.00 90.38 174 ASP A N 1
ATOM 1392 C CA . ASP A 1 174 ? -0.201 5.726 11.819 1.00 90.38 174 ASP A CA 1
ATOM 1393 C C . ASP A 1 174 ? 0.623 4.879 10.838 1.00 90.38 174 ASP A C 1
ATOM 1395 O O . ASP A 1 174 ? 0.214 3.774 10.490 1.00 90.38 174 ASP A O 1
ATOM 1399 N N . MET A 1 175 ? 1.828 5.318 10.469 1.00 89.44 175 MET A N 1
ATOM 1400 C CA . MET A 1 175 ? 2.765 4.503 9.691 1.00 89.44 175 MET A CA 1
ATOM 1401 C C . MET A 1 175 ? 3.171 3.213 10.412 1.00 89.44 175 MET A C 1
ATOM 1403 O O . MET A 1 175 ? 3.153 2.142 9.801 1.00 89.44 175 MET A O 1
ATOM 1407 N N . GLU A 1 176 ? 3.528 3.293 11.698 1.00 90.38 176 GLU A N 1
ATOM 1408 C CA . GLU A 1 176 ? 3.847 2.100 12.495 1.00 90.38 176 GLU A CA 1
ATOM 1409 C C . GLU A 1 176 ? 2.616 1.201 12.670 1.00 90.38 176 GLU A C 1
ATOM 1411 O O . GLU A 1 176 ? 2.735 -0.021 12.567 1.00 90.38 176 GLU A O 1
ATOM 1416 N N . LYS A 1 177 ? 1.414 1.771 12.829 1.00 91.56 177 LYS A N 1
ATOM 1417 C CA . LYS A 1 177 ? 0.169 0.985 12.847 1.00 91.56 177 LYS A CA 1
ATOM 1418 C C . LYS A 1 177 ? -0.026 0.200 11.552 1.00 91.56 177 LYS A C 1
ATOM 1420 O O . LYS A 1 177 ? -0.232 -1.007 11.612 1.00 91.56 177 LYS A O 1
ATOM 1425 N N . ILE A 1 178 ? 0.094 0.838 10.387 1.00 91.31 178 ILE A N 1
ATOM 1426 C CA . ILE A 1 178 ? -0.071 0.163 9.086 1.00 91.31 178 ILE A CA 1
ATOM 1427 C C . ILE A 1 178 ? 0.972 -0.931 8.896 1.00 91.31 178 ILE A C 1
ATOM 1429 O O . ILE A 1 178 ? 0.652 -2.023 8.432 1.00 91.31 178 ILE A O 1
ATOM 1433 N N . LYS A 1 179 ? 2.223 -0.662 9.271 1.00 92.50 179 LYS A N 1
ATOM 1434 C CA . LYS A 1 179 ? 3.296 -1.657 9.239 1.00 92.50 179 LYS A CA 1
ATOM 1435 C C . LYS A 1 179 ? 2.936 -2.885 10.078 1.00 92.50 179 LYS A C 1
ATOM 1437 O O . LYS A 1 179 ? 3.072 -4.005 9.590 1.00 92.50 179 LYS A O 1
ATOM 1442 N N . ASN A 1 180 ? 2.437 -2.680 11.295 1.00 92.06 180 ASN A N 1
ATOM 1443 C CA . ASN A 1 180 ? 2.013 -3.765 12.179 1.00 92.06 180 ASN A CA 1
ATOM 1444 C C . ASN A 1 180 ? 0.806 -4.526 11.620 1.00 92.06 180 ASN A C 1
ATOM 1446 O O . ASN A 1 180 ? 0.813 -5.756 11.644 1.00 92.06 180 ASN A O 1
ATOM 1450 N N . ILE A 1 181 ? -0.180 -3.823 11.053 1.00 92.00 181 ILE A N 1
ATOM 1451 C CA . ILE A 1 181 ? -1.326 -4.437 10.370 1.00 92.00 181 ILE A CA 1
ATOM 1452 C C . ILE A 1 181 ? -0.833 -5.334 9.232 1.00 92.00 181 ILE A C 1
ATOM 1454 O O . ILE A 1 181 ? -1.198 -6.502 9.179 1.00 92.00 181 ILE A O 1
ATOM 1458 N N . ILE A 1 182 ? 0.050 -4.844 8.362 1.00 92.38 182 ILE A N 1
ATOM 1459 C CA . ILE A 1 182 ? 0.581 -5.618 7.229 1.00 92.38 182 ILE A CA 1
ATOM 1460 C C . ILE A 1 182 ? 1.354 -6.858 7.702 1.00 92.38 182 ILE A C 1
ATOM 1462 O O . ILE A 1 182 ? 1.196 -7.933 7.125 1.00 92.38 182 ILE A O 1
ATOM 1466 N N . ILE A 1 183 ? 2.158 -6.744 8.763 1.00 92.12 183 ILE A N 1
ATOM 1467 C CA . ILE A 1 183 ? 2.871 -7.893 9.346 1.00 92.12 183 ILE A CA 1
ATOM 1468 C C . ILE A 1 183 ? 1.881 -8.913 9.929 1.00 92.12 183 ILE A C 1
ATOM 1470 O O . ILE A 1 183 ? 2.046 -10.116 9.722 1.00 92.12 183 ILE A O 1
ATOM 1474 N N . CYS A 1 184 ? 0.844 -8.447 10.628 1.00 89.94 184 CYS A N 1
ATOM 1475 C CA . CYS A 1 184 ? -0.212 -9.297 11.174 1.00 89.94 184 CYS A CA 1
ATOM 1476 C C . CYS A 1 184 ? -0.957 -10.044 10.057 1.00 89.94 184 CYS A C 1
ATOM 1478 O O . CYS A 1 184 ? -1.084 -11.269 10.108 1.00 89.94 184 CYS A O 1
ATOM 1480 N N . LEU A 1 185 ? -1.371 -9.324 9.011 1.00 90.62 185 LEU A N 1
ATOM 1481 C CA . LEU A 1 185 ? -2.035 -9.887 7.838 1.00 90.62 185 LEU A CA 1
ATOM 1482 C C . LEU A 1 185 ? -1.176 -10.955 7.148 1.00 90.62 185 LEU A C 1
ATOM 1484 O O . LEU A 1 185 ? -1.705 -11.993 6.758 1.00 90.62 185 LEU A O 1
ATOM 1488 N N . ASP A 1 186 ? 0.133 -10.739 7.023 1.00 90.25 186 ASP A N 1
ATOM 1489 C CA . ASP A 1 186 ? 1.039 -11.722 6.417 1.00 90.25 186 ASP A CA 1
ATOM 1490 C C . ASP A 1 186 ? 1.160 -12.990 7.272 1.00 90.25 186 ASP A C 1
ATOM 1492 O O . ASP A 1 186 ? 1.141 -14.110 6.756 1.00 90.25 186 ASP A O 1
ATOM 1496 N N . GLY A 1 187 ? 1.233 -12.823 8.596 1.00 87.81 187 GLY A N 1
ATOM 1497 C CA . GLY A 1 187 ? 1.243 -13.936 9.543 1.00 87.81 187 GLY A CA 1
ATOM 1498 C C . GLY A 1 187 ? -0.039 -14.770 9.485 1.00 87.81 187 GLY A C 1
ATOM 1499 O O . GLY A 1 187 ? 0.026 -16.002 9.505 1.00 87.81 187 GLY A O 1
ATOM 1500 N N . LEU A 1 188 ? -1.197 -14.114 9.367 1.00 88.50 188 LEU A N 1
ATOM 1501 C CA . LEU A 1 188 ? -2.490 -14.786 9.213 1.00 88.50 188 LEU A CA 1
ATOM 1502 C C . LEU A 1 188 ? -2.580 -15.554 7.899 1.00 88.50 188 LEU A C 1
ATOM 1504 O O . LEU A 1 188 ? -2.959 -16.723 7.918 1.00 88.50 188 LEU A O 1
ATOM 1508 N N . LEU A 1 189 ? -2.158 -14.942 6.791 1.00 86.50 189 LEU A N 1
ATOM 1509 C CA . LEU A 1 189 ? -2.140 -15.587 5.480 1.00 86.50 189 LEU A CA 1
ATOM 1510 C C . LEU A 1 189 ? -1.270 -16.852 5.490 1.00 86.50 189 LEU A C 1
ATOM 1512 O O . LEU A 1 189 ? -1.698 -17.910 5.034 1.00 86.50 189 LEU A O 1
ATOM 1516 N N . LYS A 1 190 ? -0.067 -16.781 6.072 1.00 85.38 190 LYS A N 1
ATOM 1517 C CA . LYS A 1 190 ? 0.825 -17.946 6.214 1.00 85.38 190 LYS A CA 1
ATOM 1518 C C . LYS A 1 190 ? 0.200 -19.062 7.046 1.00 85.38 190 LYS A C 1
ATOM 1520 O O . LYS A 1 190 ? 0.315 -20.234 6.687 1.00 85.38 190 LYS A O 1
ATOM 1525 N N . LYS A 1 191 ? -0.464 -18.710 8.151 1.00 84.44 191 LYS A N 1
ATOM 1526 C CA . LYS A 1 191 ? -1.158 -19.678 9.009 1.00 84.44 191 LYS A CA 1
ATOM 1527 C C . LYS A 1 191 ? -2.312 -20.352 8.267 1.00 84.44 191 LYS A C 1
ATOM 1529 O O . LYS A 1 191 ? -2.495 -21.556 8.423 1.00 84.44 191 LYS A O 1
ATOM 1534 N N . ASP A 1 192 ? -3.054 -19.607 7.459 1.00 79.88 192 ASP A N 1
ATOM 1535 C CA . ASP A 1 192 ? -4.160 -20.132 6.658 1.00 79.88 192 ASP A CA 1
ATOM 1536 C C . ASP A 1 192 ? -3.672 -21.121 5.588 1.00 79.88 192 ASP A C 1
ATOM 1538 O O . ASP A 1 192 ? -4.126 -22.263 5.546 1.00 79.88 192 ASP A O 1
ATOM 1542 N N . ILE A 1 193 ? -2.631 -20.755 4.830 1.00 75.31 193 ILE A N 1
ATOM 1543 C CA . ILE A 1 193 ? -2.001 -21.639 3.831 1.00 75.31 193 ILE A CA 1
ATOM 1544 C C . ILE A 1 193 ? -1.497 -22.939 4.479 1.00 75.31 193 ILE A C 1
ATOM 1546 O O . ILE A 1 193 ? -1.695 -24.020 3.927 1.00 75.31 193 ILE A O 1
ATOM 1550 N N . SER A 1 194 ? -0.896 -22.856 5.673 1.00 71.69 194 SER A N 1
ATOM 1551 C CA . SER A 1 194 ? -0.385 -24.036 6.391 1.00 71.69 194 SER A CA 1
ATOM 1552 C C . SER A 1 194 ? -1.469 -24.986 6.909 1.00 71.69 194 SER A C 1
ATOM 1554 O O . SER A 1 194 ? -1.176 -26.147 7.161 1.00 71.69 194 SER A O 1
ATOM 1556 N N . LYS A 1 195 ? -2.711 -24.516 7.086 1.00 68.44 195 LYS A N 1
ATOM 1557 C CA . LYS A 1 195 ? -3.843 -25.362 7.499 1.00 68.44 195 LYS A CA 1
ATOM 1558 C C . LYS A 1 195 ? -4.464 -26.136 6.336 1.00 68.44 195 LYS A C 1
ATOM 1560 O O . LYS A 1 195 ? -5.178 -27.104 6.578 1.00 68.44 195 LYS A O 1
ATOM 1565 N N . HIS A 1 196 ? -4.233 -25.677 5.108 1.00 57.72 196 HIS A N 1
ATOM 1566 C CA . HIS A 1 196 ? -4.829 -26.213 3.885 1.00 57.72 196 HIS A CA 1
ATOM 1567 C C . HIS A 1 196 ? -3.816 -26.923 2.966 1.00 57.72 196 HIS A C 1
ATOM 1569 O O . HIS A 1 196 ? -4.200 -27.352 1.879 1.00 57.72 196 HIS A O 1
ATOM 1575 N N . SER A 1 197 ? -2.554 -27.048 3.397 1.00 51.34 197 SER A N 1
ATOM 1576 C CA . SER A 1 197 ? -1.500 -27.845 2.746 1.00 51.34 197 SER A CA 1
ATOM 1577 C C . SER A 1 197 ? -1.321 -29.178 3.463 1.00 51.34 197 SER A C 1
ATOM 1579 O O . SER A 1 197 ? -1.095 -30.188 2.763 1.00 51.34 197 SER A O 1
#